Protein AF-A0AAV1JPN6-F1 (afdb_monomer_lite)

pLDDT: mean 80.55, std 16.0, range [41.75, 96.69]

Organism: NCBI:txid320188

Sequence (177 aa):
MALLTKTPFSFLRNAVISTSIRTISTTKQLNIKEIREHKDGNKLIVEGVTVPSPRMELLVKSEKVAEEVLSVEKPTCYLCKLDLDVKHTDVLILSQFVRSDGCMLPRRVTGLCRRQQKKVSKMVTMAQKAGLMINLTPSYCKKDPKLRYAYKKFNTYFDEKTIFMKRIPDQRDKFKR

InterPro domains:
  IPR001648 Small ribosomal subunit protein bS18 [PF01084] (84-133)
  IPR001648 Small ribosomal subunit protein bS18 [PTHR13479] (47-157)
  IPR036870 Small ribosomal subunit protein bS18 superfamily [G3DSA:4.10.640.10] (73-137)
  IPR036870 Small ribosomal subunit protein bS18 superfamily [SSF46911] (73-134)

Foldseek 3Di:
DDDDDDDDDDPPPPPPPVPPVPPPDDDPDDPFDDWDWDDDPPDTDIDGDDDDDPCPVVDDDLPVLPPPDPDPDDDAAPCVSVVDPDALLPCVVLVVQADLALHGDDCVVRVHDPVVSLLSVVSSVQNVLQLVPLRSHPPPDDSQLVPDPDPSSDHDHDDSVCSPDPDDDDPVNVPVD

Secondary structure (DSSP, 8-state):
--------------------------PPPP---EEEEEEETTEEEEEEE-PPPTTSTT---GGGGSTT--S------HHHHTT----TT-HHHHGGGB-TTSPBPPHHHH---HHHHHHHHHHHHHHHHHTTTGGGS-TTS---GGGS-GGGGS-----GGGGG-SSPPPTTGGG--

Radius of gyration: 28.38 Å; chains: 1; bounding box: 58×97×60 Å

Structure (mmCIF, N/CA/C/O backbone):
data_AF-A0AAV1JPN6-F1
#
_entry.id   AF-A0AAV1JPN6-F1
#
loop_
_atom_site.group_PDB
_atom_site.id
_atom_site.type_symbol
_atom_site.label_atom_id
_atom_site.label_alt_id
_atom_site.label_comp_id
_atom_site.label_asym_id
_atom_site.label_entity_id
_atom_site.label_seq_id
_atom_site.pdbx_PDB_ins_code
_atom_site.Cartn_x
_atom_site.Cartn_y
_atom_site.Cartn_z
_atom_site.occupancy
_atom_site.B_iso_or_equiv
_atom_site.auth_seq_id
_atom_site.auth_comp_id
_atom_site.auth_asym_id
_atom_site.auth_atom_id
_atom_site.pdbx_PDB_model_num
ATOM 1 N N . MET A 1 1 ? 18.134 -79.000 34.633 1.00 44.41 1 MET A N 1
ATOM 2 C CA . MET A 1 1 ? 18.692 -77.679 34.272 1.00 44.41 1 MET A CA 1
ATOM 3 C C . MET A 1 1 ? 17.528 -76.743 33.995 1.00 44.41 1 MET A C 1
ATOM 5 O O . MET A 1 1 ? 16.789 -76.973 33.049 1.00 44.41 1 MET A O 1
ATOM 9 N N . ALA A 1 2 ? 17.289 -75.793 34.898 1.00 42.84 2 ALA A N 1
ATOM 10 C CA . ALA A 1 2 ? 16.152 -74.879 34.866 1.00 42.84 2 ALA A CA 1
ATOM 11 C C . ALA A 1 2 ? 16.276 -73.871 33.711 1.00 42.84 2 ALA A C 1
ATOM 13 O O . ALA A 1 2 ? 17.298 -73.200 33.591 1.00 42.84 2 ALA A O 1
ATOM 14 N N . LEU A 1 3 ? 15.229 -73.733 32.897 1.00 41.75 3 LEU A N 1
ATOM 15 C CA . LEU A 1 3 ? 15.087 -72.640 31.937 1.00 41.75 3 LEU A CA 1
ATOM 16 C C . LEU A 1 3 ? 14.025 -71.675 32.470 1.00 41.75 3 LEU A C 1
ATOM 18 O O . LEU A 1 3 ? 12.826 -71.917 32.384 1.00 41.75 3 LEU A O 1
ATOM 22 N N . LEU A 1 4 ? 14.506 -70.593 33.080 1.00 51.00 4 LEU A N 1
ATOM 23 C CA . LEU A 1 4 ? 13.717 -69.454 33.535 1.00 51.00 4 LEU A CA 1
ATOM 24 C C . LEU A 1 4 ? 13.294 -68.613 32.323 1.00 51.00 4 LEU A C 1
ATOM 26 O O . LEU A 1 4 ? 14.063 -67.779 31.844 1.00 51.00 4 LEU A O 1
ATOM 30 N N . THR A 1 5 ? 12.068 -68.787 31.837 1.00 48.03 5 THR A N 1
ATOM 31 C CA . THR A 1 5 ? 11.461 -67.849 30.882 1.00 48.03 5 THR A CA 1
ATOM 32 C C . THR A 1 5 ? 10.821 -66.697 31.653 1.00 48.03 5 THR A C 1
ATOM 34 O O . THR A 1 5 ? 9.758 -66.847 32.255 1.00 48.03 5 THR A O 1
ATOM 37 N N . LYS A 1 6 ? 11.492 -65.542 31.671 1.00 45.00 6 LYS A N 1
ATOM 38 C CA . LYS A 1 6 ? 10.970 -64.297 32.249 1.00 45.00 6 LYS A CA 1
ATOM 39 C C . LYS A 1 6 ? 9.783 -63.801 31.417 1.00 45.00 6 LYS A C 1
ATOM 41 O O . LYS A 1 6 ? 9.917 -63.587 30.216 1.00 45.00 6 LYS A O 1
ATOM 46 N N . THR A 1 7 ? 8.637 -63.598 32.057 1.00 53.47 7 THR A N 1
ATOM 47 C CA . THR A 1 7 ? 7.483 -62.900 31.482 1.00 53.47 7 THR A CA 1
ATOM 48 C C . THR A 1 7 ? 7.814 -61.411 31.295 1.00 53.47 7 THR A C 1
ATOM 50 O O . THR A 1 7 ? 8.444 -60.813 32.173 1.00 53.47 7 THR A O 1
ATOM 53 N N . PRO A 1 8 ? 7.420 -60.761 30.184 1.00 50.62 8 PRO A N 1
ATOM 54 C CA . PRO A 1 8 ? 7.535 -59.316 30.081 1.00 50.62 8 PRO A CA 1
ATOM 55 C C . PRO A 1 8 ? 6.424 -58.671 30.918 1.00 50.62 8 PRO A C 1
ATOM 57 O O . PRO A 1 8 ? 5.239 -58.804 30.622 1.00 50.62 8 PRO A O 1
ATOM 60 N N . PHE A 1 9 ? 6.824 -57.965 31.973 1.00 45.88 9 PHE A N 1
ATOM 61 C CA . PHE A 1 9 ? 5.969 -57.030 32.699 1.00 45.88 9 PHE A CA 1
ATOM 62 C C . PHE A 1 9 ? 5.386 -56.012 31.709 1.00 45.88 9 PHE A C 1
ATOM 64 O O . PHE A 1 9 ? 6.107 -55.195 31.133 1.00 45.88 9 PHE A O 1
ATOM 71 N N . SER A 1 10 ? 4.072 -56.057 31.504 1.00 51.81 10 SER A N 1
ATOM 72 C CA . SER A 1 10 ? 3.344 -55.049 30.744 1.00 51.81 10 SER A CA 1
ATOM 73 C C . SER A 1 10 ? 3.310 -53.744 31.540 1.00 51.81 10 SER A C 1
ATOM 75 O O . SER A 1 10 ? 2.499 -53.580 32.452 1.00 51.81 10 SER A O 1
ATOM 77 N N . PHE A 1 11 ? 4.164 -52.785 31.187 1.00 46.47 11 PHE A N 1
ATOM 78 C CA . PHE A 1 11 ? 3.974 -51.398 31.601 1.00 46.47 11 PHE A CA 1
ATOM 79 C C . PHE A 1 11 ? 2.834 -50.785 30.782 1.00 46.47 11 PHE A C 1
ATOM 81 O O . PHE A 1 11 ? 3.060 -50.043 29.828 1.00 46.47 11 PHE A O 1
ATOM 88 N N . LEU A 1 12 ? 1.588 -51.064 31.168 1.00 51.59 12 LEU A N 1
ATOM 89 C CA . LEU A 1 12 ? 0.477 -50.182 30.826 1.00 51.59 12 LEU A CA 1
ATOM 90 C C . LEU A 1 12 ? 0.621 -48.924 31.686 1.00 51.59 12 LEU A C 1
ATOM 92 O O . LEU A 1 12 ? 0.068 -48.809 32.779 1.00 51.59 12 LEU A O 1
ATOM 96 N N . ARG A 1 13 ? 1.426 -47.971 31.208 1.00 47.66 13 ARG A N 1
ATOM 97 C CA . ARG A 1 13 ? 1.352 -46.592 31.689 1.00 47.66 13 ARG A CA 1
ATOM 98 C C . ARG A 1 13 ? -0.022 -46.068 31.283 1.00 47.66 13 ARG A C 1
ATOM 100 O O . ARG A 1 13 ? -0.233 -45.721 30.125 1.00 47.66 13 ARG A O 1
ATOM 107 N N . ASN A 1 14 ? -0.934 -46.000 32.247 1.00 51.72 14 ASN A N 1
ATOM 108 C CA . ASN A 1 14 ? -2.136 -45.183 32.165 1.00 51.72 14 ASN A CA 1
ATOM 109 C C . ASN A 1 14 ? -1.714 -43.721 31.971 1.00 51.72 14 ASN A C 1
ATOM 111 O O . ASN A 1 14 ? -1.541 -42.969 32.929 1.00 51.72 14 ASN A O 1
ATOM 115 N N . ALA A 1 15 ? -1.515 -43.316 30.720 1.00 56.00 15 ALA A N 1
ATOM 116 C CA . ALA A 1 15 ? -1.500 -41.916 30.352 1.00 56.00 15 ALA A CA 1
ATOM 117 C C . ALA A 1 15 ? -2.955 -41.444 30.385 1.00 56.00 15 ALA A C 1
ATOM 119 O O . ALA A 1 15 ? -3.657 -41.466 29.376 1.00 56.00 15 ALA A O 1
ATOM 120 N N . VAL A 1 16 ? -3.418 -41.033 31.567 1.00 54.81 16 VAL A N 1
ATOM 121 C CA . VAL A 1 16 ? -4.600 -40.177 31.683 1.00 54.81 16 VAL A CA 1
ATOM 122 C C . VAL A 1 16 ? -4.196 -38.827 31.101 1.00 54.81 16 VAL A C 1
ATOM 124 O O . VAL A 1 16 ? -3.810 -37.896 31.806 1.00 54.81 16 VAL A O 1
ATOM 127 N N . ILE A 1 17 ? -4.201 -38.738 29.772 1.00 54.84 17 ILE A N 1
ATOM 128 C CA . ILE A 1 17 ? -4.193 -37.458 29.085 1.00 54.84 17 ILE A CA 1
ATOM 129 C C . ILE A 1 17 ? -5.558 -36.873 29.412 1.00 54.84 17 ILE A C 1
ATOM 131 O O . ILE A 1 17 ? -6.569 -37.282 28.849 1.00 54.84 17 ILE A O 1
ATOM 135 N N . SER A 1 18 ? -5.588 -35.962 30.384 1.00 52.12 18 SER A N 1
ATOM 136 C CA . SER A 1 18 ? -6.722 -35.074 30.595 1.00 52.12 18 SER A CA 1
ATOM 137 C C . SER A 1 18 ? -6.931 -34.317 29.290 1.00 52.12 18 SER A C 1
ATOM 139 O O . SER A 1 18 ? -6.272 -33.314 29.007 1.00 52.12 18 SER A O 1
ATOM 141 N N . THR A 1 19 ? -7.805 -34.845 28.438 1.00 58.88 19 THR A N 1
ATOM 142 C CA . THR A 1 19 ? -8.295 -34.147 27.264 1.00 58.88 1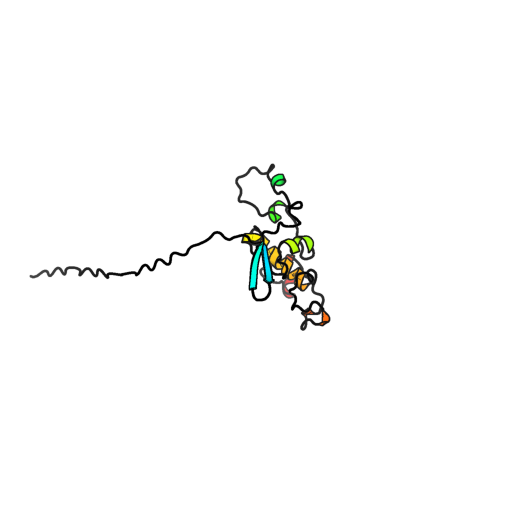9 THR A CA 1
ATOM 143 C C . THR A 1 19 ? -9.236 -33.069 27.777 1.00 58.88 19 THR A C 1
ATOM 145 O O . THR A 1 19 ? -10.458 -33.188 27.695 1.00 58.88 19 THR A O 1
ATOM 148 N N . SER A 1 20 ? -8.667 -31.996 28.328 1.00 60.75 20 SER A N 1
ATOM 149 C CA . SER A 1 20 ? -9.343 -30.708 28.349 1.00 60.75 20 SER A CA 1
ATOM 150 C C . SER A 1 20 ? -9.464 -30.284 26.889 1.00 60.75 20 SER A C 1
ATOM 152 O O . SER A 1 20 ? -8.624 -29.569 26.342 1.00 60.75 20 SER A O 1
ATOM 154 N N . ILE A 1 21 ? -10.487 -30.820 26.223 1.00 62.03 21 ILE A N 1
ATOM 155 C CA . ILE A 1 21 ? -10.942 -30.362 24.922 1.00 62.03 21 ILE A CA 1
ATOM 156 C C . ILE A 1 21 ? -11.484 -28.967 25.201 1.00 62.03 21 ILE A C 1
ATOM 158 O O . ILE A 1 21 ? -12.654 -28.780 25.521 1.00 62.03 21 ILE A O 1
ATOM 162 N N . ARG A 1 22 ? -10.602 -27.965 25.157 1.00 61.34 22 ARG A N 1
ATOM 163 C CA . ARG A 1 22 ? -11.034 -26.580 25.036 1.00 61.34 22 ARG A CA 1
ATOM 164 C C . ARG A 1 22 ? -11.756 -26.511 23.701 1.00 61.34 22 ARG A C 1
ATOM 166 O O . ARG A 1 22 ? -11.125 -26.495 22.648 1.00 61.34 22 ARG A O 1
ATOM 173 N N . THR A 1 23 ? -13.080 -26.551 23.746 1.00 64.75 23 THR A N 1
ATOM 174 C CA . THR A 1 23 ? -13.946 -26.342 22.592 1.00 64.75 23 THR A CA 1
ATOM 175 C C . THR A 1 23 ? -13.721 -24.914 22.111 1.00 64.75 23 THR A C 1
ATOM 177 O O . THR A 1 23 ? -14.280 -23.963 22.657 1.00 64.75 23 THR A O 1
ATOM 180 N N . ILE A 1 24 ? -12.833 -24.735 21.136 1.00 69.38 24 ILE A N 1
ATOM 181 C CA . ILE A 1 24 ? -12.634 -23.442 20.487 1.00 69.38 24 ILE A CA 1
ATOM 182 C C . ILE A 1 24 ? -13.865 -23.217 19.608 1.00 69.38 24 ILE A C 1
ATOM 184 O O . ILE A 1 24 ? -13.990 -23.810 18.539 1.00 69.38 24 ILE A O 1
ATOM 188 N N . SER A 1 25 ? -14.792 -22.384 20.077 1.00 66.56 25 SER A N 1
ATOM 189 C CA . SER A 1 25 ? -15.904 -21.907 19.258 1.00 66.56 25 SER A CA 1
ATOM 190 C C . SER A 1 25 ? -15.356 -20.926 18.224 1.00 66.56 25 SER A C 1
ATOM 192 O O . SER A 1 25 ? -14.876 -19.846 18.571 1.00 66.56 25 SER A O 1
ATOM 194 N N . THR A 1 26 ? -15.372 -21.312 16.949 1.00 75.19 26 THR A N 1
ATOM 195 C CA . THR A 1 26 ? -15.004 -20.431 15.839 1.00 75.19 26 THR A CA 1
ATOM 196 C C . THR A 1 26 ? -16.275 -19.862 15.214 1.00 75.19 26 THR A C 1
ATOM 198 O O . THR A 1 26 ? -16.916 -20.473 14.363 1.00 75.19 26 THR A O 1
ATOM 201 N N . THR A 1 27 ? -16.678 -18.663 15.632 1.00 75.38 27 THR A N 1
ATOM 202 C CA . THR A 1 27 ? -17.722 -17.913 14.920 1.00 75.38 27 THR A CA 1
ATOM 203 C C . THR A 1 27 ? -17.199 -17.461 13.554 1.00 75.38 27 THR A C 1
ATOM 205 O O . THR A 1 27 ? -16.022 -17.114 13.415 1.00 75.38 27 THR A O 1
ATOM 208 N N . LYS A 1 28 ? -18.067 -17.417 12.533 1.00 72.31 28 LYS A N 1
ATOM 209 C CA . LYS A 1 28 ? -17.709 -16.823 11.232 1.00 72.31 28 LYS A CA 1
ATOM 210 C C . LYS A 1 28 ? -17.288 -15.363 11.433 1.00 72.31 28 LYS A C 1
ATOM 212 O O . LYS A 1 28 ? -17.921 -14.633 12.190 1.00 72.31 28 LYS A O 1
ATOM 217 N N . GLN A 1 29 ? -16.224 -14.937 10.748 1.00 68.38 29 GLN A N 1
ATOM 218 C CA . GLN A 1 29 ? -15.790 -13.540 10.771 1.00 68.38 29 GLN A CA 1
ATOM 219 C C . GLN A 1 29 ? -16.885 -12.672 10.147 1.00 68.38 29 GLN A C 1
ATOM 221 O O . GLN A 1 29 ? -17.204 -12.820 8.968 1.00 68.38 29 GLN A O 1
ATOM 226 N N . LEU A 1 30 ? -17.463 -11.771 10.940 1.00 63.91 30 LEU A N 1
ATOM 227 C CA . LEU A 1 30 ? -18.327 -10.724 10.419 1.00 63.91 30 LEU A CA 1
ATOM 228 C C . LEU A 1 30 ? -17.416 -9.716 9.708 1.00 63.91 30 LEU A C 1
ATOM 230 O O . LEU A 1 30 ? -16.548 -9.111 10.334 1.00 63.91 30 LEU A O 1
ATOM 234 N N . ASN A 1 31 ? -17.577 -9.561 8.392 1.00 69.00 31 ASN A N 1
ATOM 235 C CA . ASN A 1 31 ? -16.843 -8.583 7.581 1.00 69.00 31 ASN A CA 1
ATOM 236 C C . ASN A 1 31 ? -17.386 -7.164 7.839 1.00 69.00 31 ASN A C 1
ATOM 238 O O . ASN A 1 31 ? -17.883 -6.501 6.926 1.00 69.00 31 ASN A O 1
ATOM 242 N N . ILE A 1 32 ? -17.351 -6.737 9.104 1.00 68.81 32 ILE A N 1
ATOM 243 C CA . ILE A 1 32 ? -17.804 -5.424 9.568 1.00 68.81 32 ILE A CA 1
ATOM 244 C C . ILE A 1 32 ? -16.895 -4.367 8.950 1.00 68.81 32 ILE A C 1
ATOM 246 O O . ILE A 1 32 ? -15.675 -4.539 8.890 1.00 68.81 32 ILE A O 1
ATOM 250 N N . LYS A 1 33 ? -17.501 -3.288 8.456 1.00 74.94 33 LYS A N 1
ATOM 251 C CA . LYS A 1 33 ? -16.791 -2.269 7.683 1.00 74.94 33 LYS A CA 1
ATOM 252 C C . LYS A 1 33 ? -16.534 -0.992 8.469 1.00 74.94 33 LYS A C 1
ATOM 254 O O . LYS A 1 33 ? -15.504 -0.370 8.241 1.00 74.94 33 LYS A O 1
ATOM 259 N N . GLU A 1 34 ? -17.417 -0.636 9.397 1.00 88.31 34 GLU A N 1
ATOM 260 C CA . GLU A 1 34 ? -17.247 0.534 10.254 1.00 88.31 34 GLU A CA 1
ATOM 261 C C . GLU A 1 34 ? -17.774 0.247 11.666 1.00 88.31 34 GLU A C 1
ATOM 263 O O . GLU A 1 34 ? -18.802 -0.414 11.831 1.00 88.31 34 GLU A O 1
ATOM 268 N N . ILE A 1 35 ? -17.050 0.736 12.671 1.00 92.19 35 ILE A N 1
ATOM 269 C CA . ILE A 1 35 ? -17.478 0.759 14.071 1.00 92.19 35 ILE A CA 1
ATOM 270 C C . ILE A 1 35 ? -17.812 2.213 14.390 1.00 92.19 35 ILE A C 1
ATOM 272 O O . ILE A 1 35 ? -16.973 3.088 14.169 1.00 92.19 35 ILE A O 1
ATOM 276 N N . ARG A 1 36 ? -19.025 2.471 14.875 1.00 93.62 36 ARG A N 1
ATOM 277 C CA . ARG A 1 36 ? -19.482 3.806 15.269 1.00 93.62 36 ARG A CA 1
ATOM 278 C C . ARG A 1 36 ? -19.643 3.865 16.774 1.00 93.62 36 ARG A C 1
ATOM 280 O O . ARG A 1 36 ? -20.211 2.956 17.370 1.00 93.62 36 ARG A O 1
ATOM 287 N N . GLU A 1 37 ? -19.147 4.941 17.366 1.00 94.75 37 GLU A N 1
ATOM 288 C CA . GLU A 1 37 ? -19.284 5.218 18.791 1.00 94.75 37 GLU A CA 1
ATOM 289 C C . GLU A 1 37 ? -20.214 6.421 18.970 1.00 94.75 37 GLU A C 1
ATOM 291 O O . GLU A 1 37 ? -19.949 7.498 18.434 1.00 94.75 37 GLU A O 1
ATOM 296 N N . HIS A 1 38 ? -21.299 6.239 19.721 1.00 94.56 38 HIS A N 1
ATOM 297 C CA . HIS A 1 38 ? -22.228 7.297 20.116 1.00 94.56 38 HIS A CA 1
ATOM 298 C C . HIS A 1 38 ? -22.221 7.444 21.641 1.00 94.56 38 HIS A C 1
ATOM 300 O O . HIS A 1 38 ? -22.216 6.445 22.363 1.00 94.56 38 HIS A O 1
ATOM 306 N N . LYS A 1 39 ? -22.190 8.679 22.152 1.00 95.44 39 LYS A N 1
ATOM 307 C CA . LYS A 1 39 ? -22.219 8.959 23.596 1.00 95.44 39 LYS A CA 1
ATOM 308 C C . LYS A 1 39 ? -23.513 9.676 23.961 1.00 95.44 39 LYS A C 1
ATOM 310 O O . LYS A 1 39 ? -23.634 10.876 23.740 1.00 95.44 39 LYS A O 1
ATOM 315 N N . ASP A 1 40 ? -24.432 8.938 24.574 1.00 93.62 40 ASP A N 1
ATOM 316 C CA . ASP A 1 40 ? -25.690 9.452 25.118 1.00 93.62 40 ASP A CA 1
ATOM 317 C C . ASP A 1 40 ? -25.547 9.675 26.623 1.00 93.62 40 ASP A C 1
ATOM 319 O O . ASP A 1 40 ? -25.782 8.782 27.446 1.00 93.62 40 ASP A O 1
ATOM 323 N N . GLY A 1 41 ? -25.090 10.874 26.992 1.00 91.81 41 GLY A N 1
ATOM 324 C CA . GLY A 1 41 ? -24.783 11.223 28.379 1.00 91.81 41 GLY A CA 1
ATOM 325 C C . GLY A 1 41 ? -23.700 10.310 28.962 1.00 91.81 41 GLY A C 1
ATOM 326 O O . GLY A 1 41 ? -22.544 10.372 28.550 1.00 91.81 41 GLY A O 1
ATOM 327 N N . ASN A 1 42 ? -24.083 9.443 29.907 1.00 92.69 42 ASN A N 1
ATOM 328 C CA . ASN A 1 42 ? -23.185 8.473 30.551 1.00 92.69 42 ASN A CA 1
ATOM 329 C C . ASN A 1 42 ? -23.091 7.116 29.830 1.00 92.69 42 ASN A C 1
ATOM 331 O O . ASN A 1 42 ? -22.351 6.242 30.283 1.00 92.69 42 ASN A O 1
ATOM 335 N N . LYS A 1 43 ? -23.836 6.894 28.740 1.00 94.38 43 LYS A N 1
ATOM 336 C CA . LYS A 1 43 ? -23.824 5.622 28.001 1.00 94.38 43 LYS A CA 1
ATOM 337 C C . LYS A 1 43 ? -23.001 5.757 26.721 1.00 94.38 43 LYS A C 1
ATOM 339 O O . LYS A 1 43 ? -23.223 6.673 25.937 1.00 94.38 43 LYS A O 1
ATOM 344 N N . LEU A 1 44 ? -22.073 4.825 26.505 1.00 95.56 44 LEU A N 1
ATOM 345 C CA . LEU A 1 44 ? -21.314 4.681 25.261 1.00 95.56 44 LEU A CA 1
ATOM 346 C C . LEU A 1 44 ? -21.903 3.513 24.463 1.00 95.56 44 LEU A C 1
ATOM 348 O O . LEU A 1 44 ? -21.809 2.361 24.888 1.00 95.56 44 LEU A O 1
ATOM 352 N N . ILE A 1 45 ? -22.536 3.822 23.336 1.00 95.50 45 ILE A N 1
ATOM 353 C CA . ILE A 1 45 ? -23.146 2.854 22.423 1.00 95.50 45 ILE A CA 1
ATOM 354 C C . ILE A 1 45 ? -22.159 2.610 21.278 1.00 95.50 45 ILE A C 1
ATOM 356 O O . ILE A 1 45 ? -21.744 3.551 20.603 1.00 95.50 45 ILE A O 1
ATOM 360 N N . VAL A 1 46 ? -21.762 1.350 21.080 1.00 94.38 46 VAL A N 1
ATOM 361 C CA . VAL A 1 46 ? -20.850 0.932 20.005 1.00 94.38 46 VAL A CA 1
ATOM 362 C C . VAL A 1 46 ? -21.620 0.074 19.012 1.00 94.38 46 VAL A C 1
ATOM 364 O O . VAL A 1 46 ? -22.058 -1.025 19.351 1.00 94.38 46 VAL A O 1
ATOM 367 N N . GLU A 1 47 ? -21.763 0.559 17.783 1.00 92.25 47 GLU A N 1
ATOM 368 C CA . GLU A 1 47 ? -22.529 -0.103 16.725 1.00 92.25 47 GLU A CA 1
ATOM 369 C C . GLU A 1 47 ? -21.621 -0.543 15.573 1.00 92.25 47 GLU A C 1
ATOM 371 O O . GLU A 1 47 ? -20.747 0.197 15.118 1.00 92.25 47 GLU A O 1
ATOM 376 N N . GLY A 1 48 ? -21.839 -1.761 15.071 1.00 91.31 48 GLY A N 1
ATOM 377 C CA . GLY A 1 48 ? -21.178 -2.268 13.869 1.00 91.31 48 GLY A CA 1
ATOM 378 C C . GLY A 1 48 ? -22.051 -2.048 12.638 1.00 91.31 48 GLY A C 1
ATOM 379 O O . GLY A 1 48 ? -23.050 -2.744 12.466 1.00 91.31 48 GLY A O 1
ATOM 380 N N . VAL A 1 49 ? -21.662 -1.124 11.757 1.00 91.69 49 VAL A N 1
ATOM 381 C CA . VAL A 1 49 ? -22.438 -0.770 10.557 1.00 91.69 49 VAL A CA 1
ATOM 382 C C . VAL A 1 49 ? -21.798 -1.362 9.297 1.00 91.69 49 VAL A C 1
ATOM 384 O O . VAL A 1 49 ? -20.580 -1.322 9.084 1.00 91.69 49 VAL A O 1
ATOM 387 N N . THR A 1 50 ? -22.628 -1.929 8.420 1.00 90.25 50 THR A N 1
ATOM 388 C CA . THR A 1 50 ? -22.200 -2.479 7.126 1.00 90.25 50 THR A CA 1
ATOM 389 C C . THR A 1 50 ? -22.269 -1.414 6.028 1.00 90.25 50 THR A C 1
ATOM 391 O O . THR A 1 50 ? -23.273 -1.243 5.350 1.00 90.25 50 THR A O 1
ATOM 394 N N . VAL A 1 51 ? -21.166 -0.690 5.816 1.00 88.44 51 VAL A N 1
ATOM 395 C CA . VAL A 1 51 ? -21.103 0.410 4.833 1.00 88.44 51 VAL A CA 1
ATOM 396 C C . VAL A 1 51 ? -20.716 -0.090 3.428 1.00 88.44 51 VAL A C 1
ATOM 398 O O . VAL A 1 51 ? -19.633 -0.646 3.250 1.00 88.44 51 VAL A O 1
ATOM 401 N N . PRO A 1 52 ? -21.533 0.056 2.373 1.00 88.25 52 PRO A N 1
ATOM 402 C CA . PRO A 1 52 ? -21.111 -0.310 1.017 1.00 88.25 52 PRO A CA 1
ATOM 403 C C . PRO A 1 52 ? -19.907 0.526 0.543 1.00 88.25 52 PRO A C 1
ATOM 405 O O . PRO A 1 52 ? -19.692 1.648 0.986 1.00 88.25 52 PRO A O 1
ATOM 408 N N . SER A 1 53 ? -19.081 -0.037 -0.346 1.00 84.94 53 SER A N 1
ATOM 409 C CA . SER A 1 53 ? -17.963 0.720 -0.930 1.00 84.94 53 SER A CA 1
ATOM 410 C C . SER A 1 53 ? -18.517 1.734 -1.937 1.00 84.94 53 SER A C 1
ATOM 412 O O . SER A 1 53 ? -19.339 1.347 -2.766 1.00 84.94 53 SER A O 1
ATOM 414 N N . PRO A 1 54 ? -18.028 2.985 -1.970 1.00 87.50 54 PRO A N 1
ATOM 415 C CA . PRO A 1 54 ? -18.451 3.948 -2.988 1.00 87.50 54 PRO A CA 1
ATOM 416 C C . PRO A 1 54 ? -18.020 3.538 -4.405 1.00 87.50 54 PRO A C 1
ATOM 418 O O . PRO A 1 54 ? -18.528 4.062 -5.384 1.00 87.50 54 PRO A O 1
ATOM 421 N N . ARG A 1 55 ? -17.073 2.598 -4.537 1.00 86.44 55 ARG A N 1
ATOM 422 C CA . ARG A 1 55 ? -16.520 2.147 -5.825 1.00 86.44 55 ARG A CA 1
ATOM 423 C C . ARG A 1 55 ? -17.127 0.834 -6.317 1.00 86.44 55 ARG A C 1
ATOM 425 O O . ARG A 1 55 ? -16.534 0.205 -7.185 1.00 86.44 55 ARG A O 1
ATOM 432 N N . MET A 1 56 ? -18.247 0.380 -5.745 1.00 86.56 56 MET A N 1
ATOM 433 C CA . MET A 1 56 ? -18.862 -0.901 -6.134 1.00 86.56 56 MET A CA 1
ATOM 434 C C . MET A 1 56 ? -19.198 -0.962 -7.627 1.00 86.56 56 MET A C 1
ATOM 436 O O . MET A 1 56 ? -18.991 -1.995 -8.254 1.00 86.56 56 MET A O 1
ATOM 440 N N . GLU A 1 57 ? -19.647 0.149 -8.201 1.00 87.94 57 GLU A N 1
ATOM 441 C CA . GLU A 1 57 ? -20.014 0.240 -9.618 1.00 87.94 57 GLU A CA 1
ATOM 442 C C . GLU A 1 57 ? -18.795 0.195 -10.552 1.00 87.94 57 GLU A C 1
ATOM 444 O O . GLU A 1 57 ? -18.884 -0.292 -11.675 1.00 87.94 57 GLU A O 1
ATOM 449 N N . LEU A 1 58 ? -17.635 0.643 -10.064 1.00 87.12 58 LEU A N 1
ATOM 450 C CA . LEU A 1 58 ? -16.375 0.719 -10.812 1.00 87.12 58 LEU A CA 1
ATOM 451 C C . LEU A 1 58 ? -15.528 -0.556 -10.684 1.00 87.12 58 LEU A C 1
ATOM 453 O O . LEU A 1 58 ? -14.363 -0.574 -11.088 1.00 87.12 58 LEU A O 1
ATOM 457 N N . LEU A 1 59 ? -16.063 -1.613 -10.068 1.00 84.19 59 LEU A N 1
ATOM 458 C CA . LEU A 1 59 ? -15.327 -2.858 -9.895 1.00 84.19 59 LEU A CA 1
ATOM 459 C C . LEU A 1 59 ? -15.065 -3.522 -11.248 1.00 84.19 59 LEU A C 1
ATOM 461 O O . LEU A 1 59 ? -15.961 -3.707 -12.072 1.00 84.19 59 LEU A O 1
ATOM 465 N N . VAL A 1 60 ? -13.813 -3.928 -11.452 1.00 82.75 60 VAL A N 1
ATOM 466 C CA . VAL A 1 60 ? -13.395 -4.614 -12.672 1.00 82.75 60 VAL A CA 1
ATOM 467 C C . VAL A 1 60 ? -14.042 -5.997 -12.722 1.00 82.75 60 VAL A C 1
ATOM 469 O O . VAL A 1 60 ? -13.723 -6.879 -11.923 1.00 82.75 60 VAL A O 1
ATOM 472 N N . LYS A 1 61 ? -14.936 -6.200 -13.692 1.00 75.19 61 LYS A N 1
ATOM 473 C CA . LYS A 1 61 ? -15.531 -7.507 -13.984 1.00 75.19 61 LYS A CA 1
ATOM 474 C C . LYS A 1 61 ? -14.511 -8.352 -14.743 1.00 75.19 61 LYS A C 1
ATOM 476 O O . LYS A 1 61 ? -14.352 -8.210 -15.950 1.00 75.19 61 LYS A O 1
ATOM 481 N N . SER A 1 62 ? -13.805 -9.233 -14.035 1.00 61.97 62 SER A N 1
ATOM 482 C CA . SER A 1 62 ? -12.788 -10.115 -14.638 1.00 61.97 62 SER A CA 1
ATOM 483 C C . SER A 1 62 ? -13.358 -11.236 -15.523 1.00 61.97 62 SER A C 1
ATOM 485 O O . SER A 1 62 ? -12.598 -12.056 -16.026 1.00 61.97 62 SER A O 1
ATOM 487 N N . GLU A 1 63 ? -14.682 -11.297 -15.674 1.00 63.25 63 GLU A N 1
ATOM 488 C CA . GLU A 1 63 ? -15.413 -12.321 -16.430 1.00 63.25 63 GLU A CA 1
ATOM 489 C C . GLU A 1 63 ? -15.128 -12.242 -17.935 1.00 63.25 63 GLU A C 1
ATOM 491 O O . GLU A 1 63 ? -14.962 -13.271 -18.576 1.00 63.25 63 GLU A O 1
ATOM 496 N N . LYS A 1 64 ? -14.938 -11.036 -18.488 1.00 51.25 64 LYS A N 1
ATOM 497 C CA . LYS A 1 64 ? -14.732 -10.835 -19.934 1.00 51.25 64 LYS A CA 1
ATOM 498 C C . LYS A 1 64 ? -13.374 -11.309 -20.478 1.00 51.25 64 LYS A C 1
ATOM 500 O O . LYS A 1 64 ? -13.179 -11.294 -21.680 1.00 51.25 64 LYS A O 1
ATOM 505 N N . VAL A 1 65 ? -12.437 -11.715 -19.617 1.00 53.31 65 VAL A N 1
ATOM 506 C CA . VAL A 1 65 ? -11.131 -12.286 -20.026 1.00 53.31 65 VAL A CA 1
ATOM 507 C C . VAL A 1 65 ? -11.169 -13.826 -19.997 1.00 53.31 65 VAL A C 1
ATOM 509 O O . VAL A 1 65 ? -10.221 -14.484 -20.404 1.00 53.31 65 VAL A O 1
ATOM 512 N N . ALA A 1 66 ? -12.253 -14.427 -19.489 1.00 50.09 66 ALA A N 1
ATOM 513 C CA . ALA A 1 66 ? -12.352 -15.872 -19.290 1.00 50.09 66 ALA A CA 1
ATOM 514 C C . ALA A 1 66 ? -12.868 -16.646 -20.517 1.00 50.09 66 ALA A C 1
ATOM 516 O O . ALA A 1 66 ? -12.673 -17.856 -20.568 1.00 50.09 66 ALA A O 1
ATOM 517 N N . GLU A 1 67 ? -13.505 -15.990 -21.493 1.00 49.59 67 GLU A N 1
ATOM 518 C CA . GLU A 1 67 ? -14.124 -16.687 -22.634 1.00 49.59 67 GLU A CA 1
ATOM 519 C C . GLU A 1 67 ? -13.105 -17.266 -23.632 1.00 49.59 67 GLU A C 1
ATOM 521 O O . GLU A 1 67 ? -13.421 -18.238 -24.311 1.00 49.59 67 GLU A O 1
ATOM 526 N N . GLU A 1 68 ? -11.863 -16.768 -23.673 1.00 52.84 68 GLU A N 1
ATOM 527 C CA . GLU A 1 68 ? -10.847 -17.257 -24.624 1.00 52.84 68 GLU A CA 1
ATOM 528 C C . GLU A 1 68 ? -9.897 -18.332 -24.062 1.00 52.84 68 GLU A C 1
ATOM 530 O O . GLU A 1 68 ? -9.160 -18.951 -24.827 1.00 52.84 68 GLU A O 1
ATOM 535 N N . VAL A 1 69 ? -9.909 -18.619 -22.752 1.00 52.53 69 VAL A N 1
ATOM 536 C CA . VAL A 1 69 ? -8.998 -19.616 -22.148 1.00 52.53 69 VAL A CA 1
ATOM 537 C C . VAL A 1 69 ? -9.789 -20.654 -21.362 1.00 52.53 69 VAL A C 1
ATOM 539 O O . VAL A 1 69 ? -9.846 -20.663 -20.131 1.00 52.53 69 VAL A O 1
ATOM 542 N N . LEU A 1 70 ? -10.404 -21.564 -22.112 1.00 52.72 70 LEU A N 1
ATOM 543 C CA . LEU A 1 70 ? -10.979 -22.801 -21.603 1.00 52.72 70 LEU A CA 1
ATOM 544 C C . LEU A 1 70 ? -9.854 -23.820 -21.333 1.00 52.72 70 LEU A C 1
ATOM 546 O O . LEU A 1 70 ? -9.687 -24.795 -22.061 1.00 52.72 70 LEU A O 1
ATOM 550 N N . SER A 1 71 ? -9.063 -23.609 -20.284 1.00 48.59 71 SER A N 1
ATOM 551 C CA . SER A 1 71 ? -8.212 -24.662 -19.723 1.00 48.59 71 SER A CA 1
ATOM 552 C C . SER A 1 71 ? -8.261 -24.616 -18.200 1.00 48.59 71 SER A C 1
ATOM 554 O O . SER A 1 71 ? -8.329 -23.560 -17.575 1.00 48.59 71 SER A O 1
ATOM 556 N N . VAL A 1 72 ? -8.318 -25.803 -17.598 1.00 53.12 72 VAL A N 1
ATOM 557 C CA . VAL A 1 72 ? -8.486 -26.059 -16.163 1.00 53.12 72 VAL A CA 1
ATOM 558 C C . VAL A 1 72 ? -7.250 -25.570 -15.403 1.00 53.12 72 VAL A C 1
ATOM 560 O O . VAL A 1 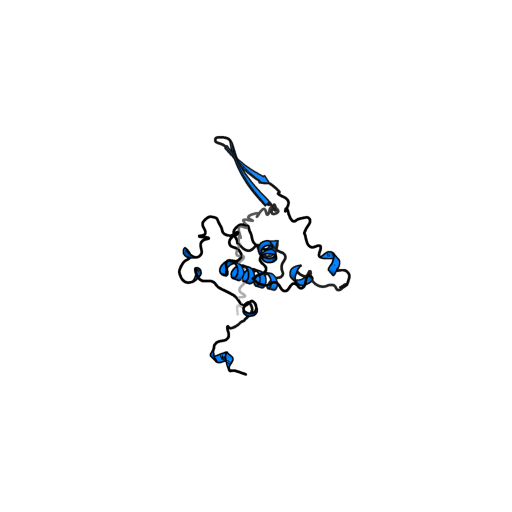72 ? -6.377 -26.342 -15.016 1.00 53.12 72 VAL A O 1
ATOM 563 N N . GLU A 1 73 ? -7.139 -24.262 -15.216 1.00 60.00 73 GLU A N 1
ATOM 564 C CA . GLU A 1 73 ? -5.963 -23.635 -14.631 1.00 60.00 73 GLU A CA 1
ATOM 565 C C . GLU A 1 73 ? -6.355 -22.792 -13.418 1.00 60.00 73 GLU A C 1
ATOM 567 O O . GLU A 1 73 ? -7.399 -22.145 -13.355 1.00 60.00 73 GLU A O 1
ATOM 572 N N . LYS A 1 74 ? -5.524 -22.890 -12.379 1.00 62.06 74 LYS A N 1
ATOM 573 C CA . LYS A 1 74 ? -5.747 -22.337 -11.036 1.00 62.06 74 LYS A CA 1
ATOM 574 C C . LYS A 1 74 ? -6.261 -20.890 -11.101 1.00 62.06 74 LYS A C 1
ATOM 576 O O . LYS A 1 74 ? -5.739 -20.118 -11.903 1.00 62.06 74 LYS A O 1
ATOM 581 N N . PRO A 1 75 ? -7.177 -20.471 -10.202 1.00 66.94 75 PRO A N 1
ATOM 582 C CA . PRO A 1 75 ? -7.708 -19.111 -10.206 1.00 66.94 75 PRO A CA 1
ATOM 583 C C . PRO A 1 75 ? -6.567 -18.088 -10.142 1.00 66.94 75 PRO A C 1
ATOM 585 O O . PRO A 1 75 ? -5.843 -17.981 -9.146 1.00 66.94 75 PRO A O 1
ATOM 588 N N . THR A 1 76 ? -6.383 -17.356 -11.239 1.00 78.62 76 THR A N 1
ATOM 589 C CA . THR A 1 76 ? -5.362 -16.318 -11.378 1.00 78.62 76 THR A CA 1
ATOM 590 C C . THR A 1 76 ? -5.810 -15.032 -10.683 1.00 78.62 76 THR A C 1
ATOM 592 O O . THR A 1 76 ? -6.999 -14.730 -10.569 1.00 78.62 76 THR A O 1
ATOM 595 N N . CYS A 1 77 ? -4.845 -14.265 -10.168 1.00 87.12 77 CYS A N 1
ATOM 596 C CA . CYS A 1 77 ? -5.128 -12.998 -9.499 1.00 87.12 77 CYS A CA 1
ATOM 597 C C . CYS A 1 77 ? -5.612 -11.942 -10.506 1.00 87.12 77 CYS A C 1
ATOM 599 O O . CYS A 1 77 ? -5.175 -11.967 -11.650 1.00 87.12 77 CYS A O 1
ATOM 601 N N . TYR A 1 78 ? -6.436 -10.969 -10.112 1.00 86.88 78 TYR A N 1
ATOM 602 C CA . TYR A 1 78 ? -6.936 -9.964 -11.067 1.00 86.88 78 TYR A CA 1
ATOM 603 C C . TYR A 1 78 ? -5.825 -9.102 -11.685 1.00 86.88 78 TYR A C 1
ATOM 605 O O . TYR A 1 78 ? -5.876 -8.833 -12.874 1.00 86.88 78 TYR A O 1
ATOM 613 N N . LEU A 1 79 ? -4.769 -8.748 -10.939 1.00 89.50 79 LEU A N 1
ATOM 614 C CA . LEU A 1 79 ? -3.596 -8.073 -11.523 1.00 89.50 79 LEU A CA 1
ATOM 615 C C . LEU A 1 79 ? -2.876 -8.935 -12.570 1.00 89.50 79 LEU A C 1
ATOM 617 O O . LEU A 1 79 ? -2.287 -8.404 -13.497 1.00 89.50 79 LEU A O 1
ATOM 621 N N . CYS A 1 80 ? -2.911 -10.258 -12.396 1.00 88.31 80 CYS A N 1
ATOM 622 C CA . CYS A 1 80 ? -2.335 -11.224 -13.322 1.00 88.31 80 CYS A CA 1
ATOM 623 C C . CYS A 1 80 ? -3.211 -11.343 -14.579 1.00 88.31 80 CYS A C 1
ATOM 625 O O . CYS A 1 80 ? -2.686 -11.417 -15.676 1.00 88.31 80 CYS A O 1
ATOM 627 N N . LYS A 1 81 ? -4.541 -11.351 -14.404 1.00 87.19 81 LYS A N 1
ATOM 628 C CA . LYS A 1 81 ? -5.521 -11.429 -15.498 1.00 87.19 81 LYS A CA 1
ATOM 629 C C . LYS A 1 81 ? -5.536 -10.179 -16.374 1.00 87.19 81 LYS A C 1
ATOM 631 O O . LYS A 1 81 ? -5.771 -10.285 -17.564 1.00 87.19 81 LYS A O 1
ATOM 636 N N . LEU A 1 82 ? -5.330 -9.010 -15.770 1.00 86.19 82 LEU A N 1
ATOM 637 C CA . LEU A 1 82 ? -5.324 -7.728 -16.476 1.00 86.19 82 LEU A CA 1
ATOM 638 C C . LEU A 1 82 ? -3.964 -7.389 -17.105 1.00 86.19 82 LEU A C 1
ATOM 640 O O . LEU A 1 82 ? -3.867 -6.360 -17.759 1.00 86.19 82 LEU A O 1
ATOM 644 N N . ASP A 1 83 ? -2.931 -8.196 -16.842 1.00 88.12 83 ASP A N 1
ATOM 645 C CA . ASP A 1 83 ? -1.539 -7.983 -17.267 1.00 88.12 83 ASP A CA 1
ATOM 646 C C . ASP A 1 83 ? -1.045 -6.527 -17.123 1.00 88.12 83 ASP A C 1
ATOM 648 O O . ASP A 1 83 ? -0.434 -5.934 -18.008 1.00 88.12 83 ASP A O 1
ATOM 652 N N . LEU A 1 84 ? -1.355 -5.910 -15.977 1.00 87.31 84 LEU A N 1
ATOM 653 C CA . LEU A 1 84 ? -1.017 -4.512 -15.713 1.00 87.31 84 LEU A CA 1
ATOM 654 C C . LEU A 1 84 ? 0.439 -4.373 -15.257 1.00 87.31 84 LEU A C 1
ATOM 656 O O . LEU A 1 84 ? 0.821 -4.891 -14.196 1.00 87.31 84 LEU A O 1
ATOM 660 N N . ASP A 1 85 ? 1.229 -3.571 -15.976 1.00 90.81 85 ASP A N 1
ATOM 661 C CA . ASP A 1 85 ? 2.545 -3.140 -15.499 1.00 90.81 85 ASP A CA 1
ATOM 662 C C . ASP A 1 85 ? 2.429 -1.954 -14.533 1.00 90.81 85 ASP A C 1
ATOM 664 O O . ASP A 1 85 ? 2.569 -0.788 -14.894 1.00 90.81 85 ASP A O 1
ATOM 668 N N . VAL A 1 86 ? 2.131 -2.276 -13.275 1.00 93.44 86 VAL A N 1
ATOM 669 C CA . VAL A 1 86 ? 2.002 -1.288 -12.197 1.00 93.44 86 VAL A CA 1
ATOM 670 C C . VAL A 1 86 ? 3.378 -0.799 -11.743 1.00 93.44 86 VAL A C 1
ATOM 672 O O . VAL A 1 86 ? 4.242 -1.614 -11.388 1.00 93.44 86 VAL A O 1
ATOM 675 N N . LYS A 1 87 ? 3.536 0.526 -11.668 1.00 95.38 87 LYS A N 1
ATOM 676 C CA . LYS A 1 87 ? 4.701 1.232 -11.116 1.00 95.38 87 LYS A CA 1
ATOM 677 C C . LYS A 1 87 ? 4.423 1.793 -9.724 1.00 95.38 87 LYS A C 1
ATOM 679 O O . LYS A 1 87 ? 3.284 1.876 -9.265 1.00 95.38 87 LYS A O 1
ATOM 684 N N . HIS A 1 88 ? 5.479 2.218 -9.027 1.00 96.12 88 HIS A N 1
ATOM 685 C CA . HIS A 1 88 ? 5.325 2.863 -7.713 1.00 96.12 88 HIS A CA 1
ATOM 686 C C . HIS A 1 88 ? 4.705 4.271 -7.799 1.00 96.12 88 HIS A C 1
ATOM 688 O O . HIS A 1 88 ? 4.218 4.796 -6.799 1.00 96.12 88 HIS A O 1
ATOM 694 N N . THR A 1 89 ? 4.703 4.864 -8.993 1.00 96.12 89 THR A N 1
ATOM 695 C CA . THR A 1 89 ? 4.074 6.152 -9.303 1.00 96.12 89 THR A CA 1
ATOM 696 C C . THR A 1 89 ? 2.555 6.072 -9.411 1.00 96.12 89 THR A C 1
ATOM 698 O O . THR A 1 89 ? 1.881 7.088 -9.258 1.00 96.12 89 THR A O 1
ATOM 701 N N . ASP A 1 90 ? 1.998 4.877 -9.628 1.00 96.00 90 ASP A N 1
ATOM 702 C CA . ASP A 1 90 ? 0.580 4.682 -9.942 1.00 96.00 90 ASP A CA 1
ATOM 703 C C . ASP A 1 90 ? -0.267 4.640 -8.665 1.00 96.00 90 ASP A C 1
ATOM 705 O O . ASP A 1 90 ? -0.865 3.628 -8.282 1.00 96.00 90 ASP A O 1
ATOM 709 N N . VAL A 1 91 ? -0.316 5.778 -7.973 1.00 95.19 91 VAL A N 1
ATOM 710 C CA . VAL A 1 91 ? -0.956 5.931 -6.657 1.00 95.19 91 VAL A CA 1
ATOM 711 C C . VAL A 1 91 ? -2.437 5.544 -6.675 1.00 95.19 91 VAL A C 1
ATOM 713 O O . VAL A 1 91 ? -2.947 4.996 -5.697 1.00 95.19 91 VAL A O 1
ATOM 716 N N . LEU A 1 92 ? -3.137 5.777 -7.787 1.00 92.88 92 LEU A N 1
ATOM 717 C CA . LEU A 1 92 ? -4.560 5.451 -7.920 1.00 92.88 92 LEU A CA 1
ATOM 718 C C . LEU A 1 92 ? -4.825 3.943 -7.872 1.00 92.88 92 LEU A C 1
ATOM 720 O O . LEU A 1 92 ? -5.829 3.515 -7.307 1.00 92.88 92 LEU A O 1
ATOM 724 N N . ILE A 1 93 ? -3.910 3.137 -8.413 1.00 94.19 93 ILE A N 1
ATOM 725 C CA . ILE A 1 93 ? -3.990 1.675 -8.350 1.00 94.19 93 ILE A CA 1
ATOM 726 C C . ILE A 1 93 ? -3.523 1.208 -6.971 1.00 94.19 93 ILE A C 1
ATOM 728 O O . ILE A 1 93 ? -4.202 0.430 -6.303 1.00 94.19 93 ILE A O 1
ATOM 732 N N . LEU A 1 94 ? -2.381 1.719 -6.505 1.00 95.44 94 LEU A N 1
ATOM 733 C CA . LEU A 1 94 ? -1.775 1.300 -5.241 1.00 95.44 94 LEU A CA 1
ATOM 734 C C . LEU A 1 94 ? -2.652 1.602 -4.020 1.00 95.44 94 LEU A C 1
ATOM 736 O O . LEU A 1 94 ? -2.737 0.771 -3.117 1.00 95.44 94 LEU A O 1
ATOM 740 N N . SER A 1 95 ? -3.338 2.747 -4.001 1.00 93.88 95 SER A N 1
ATOM 741 C CA . SER A 1 95 ? -4.228 3.151 -2.902 1.00 93.88 95 SER A CA 1
ATOM 742 C C . SER A 1 95 ? -5.378 2.172 -2.649 1.00 93.88 95 SER A C 1
ATOM 744 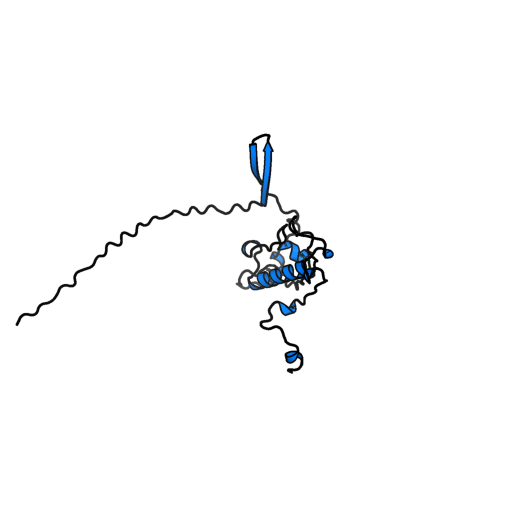O O . SER A 1 95 ? -5.860 2.085 -1.524 1.00 93.88 95 SER A O 1
ATOM 746 N N . GLN A 1 96 ? -5.763 1.367 -3.642 1.00 92.19 96 GLN A N 1
ATOM 747 C CA . GLN A 1 96 ? -6.806 0.344 -3.501 1.00 92.19 96 GLN A CA 1
ATOM 748 C C . GLN A 1 96 ? -6.373 -0.819 -2.593 1.00 92.19 96 GLN A C 1
ATOM 750 O O . GLN A 1 96 ? -7.214 -1.512 -2.023 1.00 92.19 96 GLN A O 1
ATOM 755 N N . PHE A 1 97 ? -5.064 -1.038 -2.434 1.00 94.50 97 PHE A N 1
ATOM 756 C CA . PHE A 1 97 ? -4.495 -2.139 -1.646 1.00 94.50 97 PHE A CA 1
ATOM 757 C C . PHE A 1 97 ? -4.111 -1.739 -0.218 1.00 94.50 97 PHE A C 1
ATOM 759 O O . PHE A 1 97 ? -3.484 -2.524 0.506 1.00 94.50 97 PHE A O 1
ATOM 766 N N . VAL A 1 98 ? -4.441 -0.515 0.184 1.00 94.94 98 VAL A N 1
ATOM 767 C CA . VAL A 1 98 ? -3.974 0.113 1.419 1.00 94.94 98 VAL A CA 1
ATOM 768 C C . VAL A 1 98 ? -5.177 0.572 2.241 1.00 94.94 98 VAL A C 1
ATOM 770 O O . VAL A 1 98 ? -6.219 0.928 1.698 1.00 94.94 98 VAL A O 1
ATOM 773 N N . ARG A 1 99 ? -5.052 0.527 3.569 1.00 92.38 99 ARG A N 1
ATOM 774 C CA . ARG A 1 99 ? -6.045 1.089 4.499 1.00 92.38 99 ARG A CA 1
ATOM 775 C C . ARG A 1 99 ? -5.970 2.620 4.535 1.00 92.38 99 ARG A C 1
ATOM 777 O O . ARG A 1 99 ? -5.013 3.203 4.035 1.00 92.38 99 ARG A O 1
ATOM 784 N N . SER A 1 100 ? -6.925 3.255 5.214 1.00 89.25 100 SER A N 1
ATOM 785 C CA . SER A 1 100 ? -6.889 4.689 5.550 1.00 89.25 100 SER A CA 1
ATOM 786 C C . SER A 1 100 ? -5.563 5.127 6.178 1.00 89.25 100 SER A C 1
ATOM 788 O O . SER A 1 100 ? -5.069 6.205 5.873 1.00 89.25 100 SER A O 1
ATOM 790 N N . ASP A 1 101 ? -4.962 4.259 6.995 1.00 89.44 101 ASP A N 1
ATOM 791 C CA . ASP A 1 101 ? -3.765 4.571 7.787 1.00 89.44 101 ASP A CA 1
ATOM 792 C C . ASP A 1 101 ? -2.454 4.292 7.037 1.00 89.44 101 ASP A C 1
ATOM 794 O O . ASP A 1 101 ? -1.372 4.331 7.623 1.00 89.44 101 ASP A O 1
ATOM 798 N N . GLY A 1 102 ? -2.528 3.911 5.757 1.00 91.19 102 GLY A N 1
ATOM 799 C CA . GLY A 1 102 ? -1.332 3.645 4.954 1.00 91.19 102 GLY A CA 1
ATOM 800 C C . GLY A 1 102 ? -0.792 2.224 5.130 1.00 91.19 102 GLY A C 1
ATOM 801 O O . GLY A 1 102 ? 0.154 1.817 4.454 1.00 91.19 102 GLY A O 1
ATOM 802 N N . CYS A 1 103 ? -1.409 1.420 5.995 1.00 93.44 103 CYS A N 1
ATOM 803 C CA . CYS A 1 103 ? -1.052 0.018 6.180 1.00 93.44 103 CYS A CA 1
ATOM 804 C C . CYS A 1 103 ? -1.551 -0.852 5.017 1.00 93.44 103 CYS A C 1
ATOM 806 O O . CYS A 1 103 ? -2.724 -0.795 4.644 1.00 93.44 103 CYS A O 1
ATOM 808 N N . MET A 1 104 ? -0.694 -1.741 4.508 1.00 95.81 104 MET A N 1
ATOM 809 C CA . MET A 1 104 ? -1.067 -2.727 3.484 1.00 95.81 104 MET A CA 1
ATOM 810 C C . MET A 1 104 ? -2.209 -3.644 3.943 1.00 95.81 104 MET A C 1
ATOM 812 O O . MET A 1 104 ? -2.197 -4.166 5.068 1.00 95.81 104 MET A O 1
ATOM 816 N N . LEU A 1 105 ? -3.162 -3.907 3.047 1.00 95.25 105 LEU A N 1
ATOM 817 C CA . LEU A 1 105 ? -4.190 -4.925 3.254 1.00 95.25 105 LEU A CA 1
ATOM 818 C C . LEU A 1 105 ? -3.584 -6.341 3.205 1.00 95.25 105 LEU A C 1
ATOM 820 O O . LEU A 1 105 ? -2.657 -6.609 2.430 1.00 95.25 105 LEU A O 1
ATOM 824 N N . PRO A 1 106 ? -4.092 -7.279 4.026 1.00 95.19 106 PRO A N 1
ATOM 825 C CA . PRO A 1 106 ? -3.583 -8.642 4.064 1.00 95.19 106 PRO A CA 1
ATOM 826 C C . PRO A 1 106 ? -3.996 -9.417 2.809 1.00 95.19 106 PRO A C 1
ATOM 828 O O . PRO A 1 106 ? -5.084 -9.224 2.272 1.00 95.19 106 PRO A O 1
ATOM 831 N N . ARG A 1 107 ? -3.166 -10.387 2.402 1.00 93.69 107 ARG A N 1
ATOM 832 C CA . ARG A 1 107 ? -3.380 -11.197 1.186 1.00 93.69 107 ARG A CA 1
ATOM 833 C C . ARG A 1 107 ? -4.753 -11.876 1.117 1.00 93.69 107 ARG A C 1
ATOM 835 O O . ARG A 1 107 ? -5.319 -12.011 0.043 1.00 93.69 107 ARG A O 1
ATOM 842 N N . ARG A 1 108 ? -5.283 -12.308 2.266 1.00 90.00 108 ARG A N 1
ATOM 843 C CA . ARG A 1 108 ? -6.609 -12.947 2.359 1.00 90.00 108 ARG A CA 1
ATOM 844 C C . ARG A 1 108 ? -7.762 -12.013 1.970 1.00 90.00 108 ARG A C 1
ATOM 846 O O . ARG A 1 108 ? -8.814 -12.502 1.601 1.00 90.00 108 ARG A O 1
ATOM 853 N N . VAL A 1 109 ? -7.553 -10.698 2.072 1.00 90.25 109 VAL A N 1
ATOM 854 C CA . VAL A 1 109 ? -8.524 -9.663 1.689 1.00 90.25 109 VAL A CA 1
ATOM 855 C C . VAL A 1 109 ? -8.263 -9.197 0.260 1.00 90.25 109 VAL A C 1
ATOM 857 O O . VAL A 1 109 ? -9.198 -9.078 -0.516 1.00 90.25 109 VAL A O 1
ATOM 860 N N . THR A 1 110 ? -6.999 -8.971 -0.112 1.00 91.88 110 THR A N 1
ATOM 861 C CA . THR A 1 110 ? -6.656 -8.501 -1.465 1.00 91.88 110 THR A CA 1
ATOM 862 C C . THR A 1 110 ? -6.824 -9.568 -2.541 1.00 91.88 110 THR A C 1
ATOM 864 O O . THR A 1 110 ? -6.867 -9.222 -3.708 1.00 91.88 110 THR A O 1
ATOM 867 N N . GLY A 1 111 ? -6.839 -10.864 -2.211 1.00 89.75 111 GLY A N 1
ATOM 868 C CA . GLY A 1 111 ? -6.985 -11.936 -3.206 1.00 89.75 111 GLY A CA 1
ATOM 869 C C . GLY A 1 111 ? -5.809 -12.065 -4.187 1.00 89.75 111 GLY A C 1
ATOM 870 O O . GLY A 1 111 ? -5.893 -12.800 -5.170 1.00 89.75 111 GLY A O 1
ATOM 871 N N . LEU A 1 112 ? -4.689 -11.377 -3.940 1.00 92.81 112 LEU A N 1
ATOM 872 C CA . LEU A 1 112 ? -3.510 -11.448 -4.800 1.00 92.81 112 LEU A CA 1
ATOM 873 C C . LEU A 1 112 ? -2.725 -12.751 -4.606 1.00 92.81 112 LEU A C 1
ATOM 875 O O . LEU A 1 112 ? -2.640 -13.327 -3.513 1.00 92.81 112 LEU A O 1
ATOM 879 N N . CYS A 1 113 ? -2.037 -13.179 -5.666 1.00 92.81 113 CYS A N 1
ATOM 880 C CA . CYS A 1 113 ? -1.049 -14.244 -5.558 1.00 92.81 113 CYS A CA 1
ATOM 881 C C . CYS A 1 113 ? 0.155 -13.777 -4.718 1.00 92.81 113 CYS A C 1
ATOM 883 O O . CYS A 1 113 ? 0.439 -12.584 -4.588 1.00 92.81 113 CYS A O 1
ATOM 885 N N . ARG A 1 114 ? 0.898 -14.720 -4.123 1.00 93.44 114 ARG A N 1
ATOM 886 C CA . ARG A 1 114 ? 1.996 -14.407 -3.184 1.00 93.44 114 ARG A CA 1
ATOM 887 C C . ARG A 1 114 ? 3.058 -13.484 -3.796 1.00 93.44 114 ARG A C 1
ATOM 889 O O . ARG A 1 114 ? 3.557 -12.591 -3.113 1.00 93.44 114 ARG A O 1
ATOM 896 N N . ARG A 1 115 ? 3.388 -13.693 -5.075 1.00 92.88 115 ARG A N 1
ATOM 897 C CA . ARG A 1 115 ? 4.370 -12.883 -5.808 1.00 92.88 115 ARG A CA 1
ATOM 898 C C . ARG A 1 115 ? 3.866 -11.457 -6.031 1.00 92.88 115 ARG A C 1
ATOM 900 O O . ARG A 1 115 ? 4.600 -10.524 -5.714 1.00 92.88 115 ARG A O 1
ATOM 907 N N . GLN A 1 116 ? 2.623 -11.289 -6.489 1.00 94.00 116 GLN A N 1
ATOM 908 C CA . GLN A 1 116 ? 2.041 -9.961 -6.707 1.00 94.00 116 GLN A CA 1
ATOM 909 C C . GLN A 1 116 ? 1.825 -9.211 -5.398 1.00 94.00 116 GLN A C 1
ATOM 911 O O . GLN A 1 116 ? 2.194 -8.048 -5.313 1.00 94.00 116 GLN A O 1
ATOM 916 N N . GLN A 1 117 ? 1.361 -9.879 -4.336 1.00 95.88 117 GLN A N 1
ATOM 917 C CA . GLN A 1 117 ? 1.270 -9.255 -3.013 1.00 95.88 117 GLN A CA 1
ATOM 918 C C . GLN A 1 117 ? 2.631 -8.690 -2.579 1.00 95.88 117 GLN A C 1
ATOM 920 O O . GLN A 1 117 ? 2.704 -7.552 -2.126 1.00 95.88 117 GLN A O 1
ATOM 925 N N . LYS A 1 118 ? 3.723 -9.448 -2.762 1.00 95.25 118 LYS A N 1
ATOM 926 C CA . LYS A 1 118 ? 5.078 -8.972 -2.446 1.00 95.25 118 LYS A CA 1
ATOM 927 C C . LYS A 1 118 ? 5.499 -7.790 -3.332 1.00 95.25 118 LYS A C 1
ATOM 929 O O . LYS A 1 118 ? 6.059 -6.834 -2.795 1.00 95.25 118 LYS A O 1
ATOM 934 N N . LYS A 1 119 ? 5.218 -7.834 -4.646 1.00 95.38 119 LYS A N 1
ATOM 935 C CA . LYS A 1 119 ? 5.493 -6.727 -5.587 1.00 95.38 119 LYS A CA 1
ATOM 936 C C . LYS A 1 119 ? 4.759 -5.460 -5.135 1.00 95.38 119 LYS A C 1
ATOM 938 O O . LYS A 1 119 ? 5.403 -4.454 -4.858 1.00 95.38 119 LYS A O 1
ATOM 943 N N . VAL A 1 120 ? 3.441 -5.545 -4.949 1.00 96.38 120 VAL A N 1
ATOM 944 C CA . VAL A 1 120 ? 2.571 -4.427 -4.544 1.00 96.38 120 VAL A CA 1
ATOM 945 C C . VAL A 1 120 ? 2.965 -3.866 -3.182 1.00 96.38 120 VAL A C 1
ATOM 947 O O . VAL A 1 120 ? 3.117 -2.657 -3.056 1.00 96.38 120 VAL A O 1
ATOM 950 N N . SER A 1 121 ? 3.229 -4.705 -2.174 1.00 96.38 121 SER A N 1
ATOM 951 C CA . SER A 1 121 ? 3.695 -4.216 -0.867 1.00 96.38 121 SER A CA 1
ATOM 952 C C . SER A 1 121 ? 4.996 -3.414 -0.972 1.00 96.38 121 SER A C 1
ATOM 954 O O . SER A 1 121 ? 5.161 -2.408 -0.278 1.00 96.38 121 SER A O 1
ATOM 956 N N . LYS A 1 122 ? 5.921 -3.823 -1.851 1.00 96.44 122 LYS A N 1
ATOM 957 C CA . LYS A 1 122 ? 7.162 -3.075 -2.071 1.00 96.44 122 LYS A CA 1
ATOM 958 C C . LYS A 1 122 ? 6.910 -1.770 -2.829 1.00 96.44 122 LYS A C 1
ATOM 960 O O . LYS A 1 122 ? 7.447 -0.752 -2.405 1.00 96.44 122 LYS A O 1
ATOM 965 N N . MET A 1 123 ? 6.054 -1.784 -3.852 1.00 96.12 123 MET A N 1
ATOM 966 C CA . MET A 1 123 ? 5.656 -0.582 -4.599 1.00 96.12 123 MET A CA 1
ATOM 967 C C . MET A 1 123 ? 4.966 0.450 -3.705 1.00 96.12 123 MET A C 1
ATOM 969 O O . MET A 1 123 ? 5.343 1.614 -3.736 1.00 96.12 123 MET A O 1
ATOM 973 N N . VAL A 1 124 ? 4.051 0.034 -2.823 1.00 96.69 124 VAL A N 1
ATOM 974 C CA . VAL A 1 124 ? 3.437 0.937 -1.832 1.00 96.69 124 VAL A CA 1
ATOM 975 C C . VAL A 1 124 ? 4.490 1.519 -0.891 1.00 96.69 124 VAL A C 1
ATOM 977 O O . VAL A 1 124 ? 4.489 2.718 -0.628 1.00 96.69 124 VAL A O 1
ATOM 980 N N . THR A 1 125 ? 5.436 0.700 -0.422 1.00 94.62 125 THR A N 1
ATOM 981 C CA . THR A 1 125 ? 6.526 1.190 0.438 1.00 94.62 125 THR A CA 1
ATOM 982 C C . THR A 1 125 ? 7.392 2.227 -0.287 1.00 94.62 125 THR A C 1
ATOM 984 O O . THR A 1 125 ? 7.806 3.215 0.318 1.00 94.62 125 THR A O 1
ATOM 987 N N . MET A 1 126 ? 7.682 2.006 -1.573 1.00 96.00 126 MET A N 1
ATOM 988 C CA . MET A 1 126 ? 8.411 2.954 -2.420 1.00 96.00 126 MET A CA 1
ATOM 989 C C . MET A 1 126 ? 7.612 4.253 -2.590 1.00 96.00 126 MET A C 1
ATOM 991 O O . MET A 1 126 ? 8.141 5.321 -2.299 1.00 96.00 126 MET A O 1
ATOM 995 N N . ALA A 1 127 ? 6.326 4.166 -2.937 1.00 95.94 127 ALA A N 1
ATOM 996 C CA . ALA A 1 127 ? 5.432 5.312 -3.110 1.00 95.94 127 ALA A CA 1
ATOM 997 C C . ALA A 1 127 ? 5.305 6.167 -1.835 1.00 95.94 127 ALA A C 1
ATOM 999 O O . ALA A 1 127 ? 5.379 7.395 -1.882 1.00 95.94 127 ALA A O 1
ATOM 1000 N N . GLN A 1 128 ? 5.171 5.526 -0.671 1.00 92.50 128 GLN A N 1
ATOM 1001 C CA . GLN A 1 128 ? 5.111 6.211 0.623 1.00 92.50 128 GLN A CA 1
ATOM 1002 C C . GLN A 1 128 ? 6.420 6.930 0.956 1.00 92.50 128 GLN A C 1
ATOM 1004 O O . GLN A 1 128 ? 6.394 8.074 1.409 1.00 92.50 128 GLN A O 1
ATOM 1009 N N . LYS A 1 129 ? 7.569 6.288 0.708 1.00 91.00 129 LYS A N 1
ATOM 1010 C CA . LYS A 1 129 ? 8.889 6.899 0.934 1.00 91.00 129 LYS A CA 1
ATOM 1011 C C . LYS A 1 129 ? 9.165 8.054 -0.027 1.00 91.00 129 LYS A C 1
ATOM 1013 O O . LYS A 1 129 ? 9.690 9.073 0.412 1.00 91.00 129 LYS A O 1
ATOM 1018 N N . ALA A 1 130 ? 8.737 7.917 -1.280 1.00 92.50 130 ALA A N 1
ATOM 1019 C CA . ALA A 1 130 ? 8.788 8.973 -2.286 1.00 92.50 130 ALA A CA 1
ATOM 1020 C C . ALA A 1 130 ? 7.831 10.143 -1.977 1.00 92.50 130 ALA A C 1
ATOM 1022 O O . ALA A 1 130 ? 7.943 11.203 -2.577 1.00 92.50 130 ALA A O 1
ATOM 1023 N N . GLY A 1 131 ? 6.909 9.984 -1.018 1.00 90.75 131 GLY A N 1
ATOM 1024 C CA . GLY A 1 131 ? 5.967 11.033 -0.624 1.00 90.75 131 GLY A CA 1
ATOM 1025 C C . GLY A 1 131 ? 4.744 11.154 -1.535 1.00 90.75 131 GLY A C 1
ATOM 1026 O O . GLY A 1 131 ? 4.048 12.159 -1.471 1.00 90.75 131 GLY A O 1
ATOM 1027 N N . LEU A 1 132 ? 4.439 10.135 -2.341 1.00 93.19 132 LEU A N 1
ATOM 1028 C CA . LEU A 1 132 ? 3.303 10.149 -3.269 1.00 93.19 132 LEU A CA 1
ATOM 1029 C C . LEU A 1 132 ? 1.954 9.838 -2.583 1.00 93.19 132 LEU A C 1
ATOM 1031 O O . LEU A 1 132 ? 0.895 10.102 -3.141 1.00 93.19 132 LEU A O 1
ATOM 1035 N N . MET A 1 133 ? 1.975 9.276 -1.366 1.00 92.12 133 MET A N 1
ATOM 1036 C CA . MET A 1 133 ? 0.788 8.788 -0.635 1.00 92.12 133 MET A CA 1
ATOM 1037 C C . MET A 1 133 ? 0.607 9.458 0.741 1.00 92.12 133 MET A C 1
ATOM 1039 O O . MET A 1 133 ? 0.281 8.792 1.723 1.00 92.12 133 MET A O 1
ATOM 1043 N N . ILE A 1 134 ? 0.830 10.774 0.844 1.00 87.06 134 ILE A N 1
ATOM 1044 C CA . ILE A 1 134 ? 0.810 11.504 2.135 1.00 87.06 134 ILE A CA 1
ATOM 1045 C C . ILE A 1 134 ? -0.585 11.509 2.788 1.00 87.06 134 ILE A C 1
ATOM 1047 O O . ILE A 1 134 ? -0.696 11.486 4.016 1.00 87.06 134 ILE A O 1
ATOM 1051 N N . ASN A 1 135 ? -1.648 11.471 1.982 1.00 86.94 135 ASN A N 1
ATOM 1052 C CA . ASN A 1 135 ? -3.034 11.526 2.460 1.00 86.94 135 ASN A CA 1
A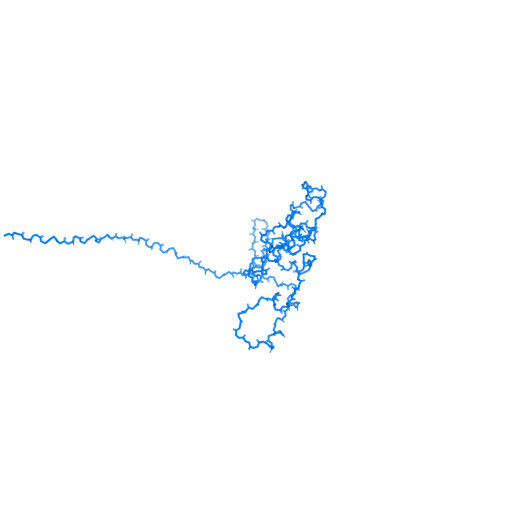TOM 1053 C C . ASN A 1 135 ? -3.432 10.319 3.321 1.00 86.94 135 ASN A C 1
ATOM 1055 O O . ASN A 1 135 ? -4.331 10.436 4.143 1.00 86.94 135 ASN A O 1
ATOM 1059 N N . LEU A 1 136 ? -2.743 9.187 3.161 1.00 86.62 136 LEU A N 1
ATOM 1060 C CA . LEU A 1 136 ? -3.022 7.931 3.860 1.00 86.62 136 LEU A CA 1
ATOM 1061 C C . LEU A 1 136 ? -2.168 7.771 5.126 1.00 86.62 136 LEU A C 1
ATOM 1063 O O . LEU A 1 136 ? -1.947 6.662 5.580 1.00 86.62 136 LEU A O 1
ATOM 1067 N N . THR A 1 137 ? -1.582 8.839 5.665 1.00 85.19 137 THR A N 1
ATOM 1068 C CA . THR A 1 137 ? -0.771 8.739 6.888 1.00 85.19 137 THR A CA 1
ATOM 1069 C C . THR A 1 137 ? -1.644 8.891 8.137 1.00 85.19 137 THR A C 1
ATOM 1071 O O . THR A 1 137 ? -2.588 9.686 8.122 1.00 85.19 137 THR A O 1
ATOM 1074 N N . PRO A 1 138 ? -1.348 8.165 9.234 1.00 86.31 138 PRO A N 1
ATOM 1075 C CA . PRO A 1 138 ? -2.099 8.303 10.476 1.00 86.31 138 PRO A CA 1
ATOM 1076 C C . PRO A 1 138 ? -1.946 9.718 11.044 1.00 86.31 138 PRO A C 1
ATOM 1078 O O . PRO A 1 138 ? -0.951 10.400 10.790 1.00 86.31 138 PRO A O 1
ATOM 1081 N N . SER A 1 139 ? -2.910 10.151 11.860 1.00 85.81 139 SER A N 1
ATOM 1082 C CA . SER A 1 139 ? -2.989 11.542 12.336 1.00 85.81 139 SER A CA 1
ATOM 1083 C C . SER A 1 139 ? -1.736 12.034 13.070 1.00 85.81 139 SER A C 1
ATOM 1085 O O . SER A 1 139 ? -1.445 13.224 13.044 1.00 85.81 139 SER A O 1
ATOM 1087 N N . TYR A 1 140 ? -0.987 11.142 13.722 1.00 84.94 140 TYR A N 1
ATOM 1088 C CA . TYR A 1 140 ? 0.222 11.507 14.466 1.00 84.94 140 TYR A CA 1
ATOM 1089 C C . TYR A 1 140 ? 1.465 11.685 13.570 1.00 84.94 140 TYR A C 1
ATOM 1091 O O . TYR A 1 140 ? 2.521 12.114 14.045 1.00 84.94 140 TYR A O 1
ATOM 1099 N N . CYS A 1 141 ? 1.395 11.325 12.284 1.00 82.00 141 CYS A N 1
ATOM 1100 C CA . CYS A 1 141 ? 2.537 11.437 11.384 1.00 82.00 141 CYS A CA 1
ATOM 1101 C C . CYS A 1 141 ? 2.793 12.893 10.976 1.00 82.00 141 CYS A C 1
ATOM 1103 O O . CYS A 1 141 ? 1.915 13.591 10.477 1.00 82.00 141 CYS A O 1
ATOM 1105 N N . LYS A 1 142 ? 4.056 13.320 11.094 1.00 80.25 142 LYS A N 1
ATOM 1106 C CA . LYS A 1 142 ? 4.540 14.605 10.574 1.00 80.25 142 LYS A CA 1
ATOM 1107 C C . LYS A 1 142 ? 4.518 14.573 9.040 1.00 80.25 142 LYS A C 1
ATOM 1109 O O . LYS A 1 142 ? 5.418 14.001 8.417 1.00 80.25 142 LYS A O 1
ATOM 1114 N N . LYS A 1 143 ? 3.467 15.143 8.441 1.00 81.75 143 LYS A N 1
ATOM 1115 C CA . LYS A 1 143 ? 3.277 15.198 6.979 1.00 81.75 143 LYS A CA 1
ATOM 1116 C C . LYS A 1 143 ? 4.339 16.076 6.311 1.00 81.75 143 LYS A C 1
ATOM 1118 O O . LYS A 1 143 ? 4.851 15.703 5.253 1.00 81.75 143 LYS A O 1
ATOM 1123 N N . ASP A 1 144 ? 4.745 17.147 6.992 1.00 85.62 144 ASP A N 1
ATOM 1124 C CA . ASP A 1 144 ? 5.735 18.111 6.517 1.00 85.62 144 ASP A CA 1
ATOM 1125 C C . ASP A 1 144 ? 7.117 17.472 6.295 1.00 85.62 144 ASP A C 1
ATOM 1127 O O . ASP A 1 144 ? 7.736 16.982 7.249 1.00 85.62 144 ASP A O 1
ATOM 1131 N N . PRO A 1 145 ? 7.667 17.512 5.064 1.00 83.75 145 PRO A N 1
ATOM 1132 C CA . PRO A 1 145 ? 8.966 16.914 4.753 1.00 83.75 145 PRO A CA 1
ATOM 1133 C C . PRO A 1 145 ? 10.117 17.478 5.593 1.00 83.75 145 PRO A C 1
ATOM 1135 O O . PRO A 1 145 ? 10.992 16.728 6.021 1.00 83.75 145 PRO A O 1
ATOM 1138 N N . LYS A 1 146 ? 10.092 18.786 5.887 1.00 85.44 146 LYS A N 1
ATOM 1139 C CA . LYS A 1 146 ? 11.140 19.485 6.656 1.00 85.44 146 LYS A CA 1
ATOM 1140 C C . LYS A 1 146 ? 11.254 18.990 8.099 1.00 85.44 146 LYS A C 1
ATOM 1142 O O . LYS A 1 146 ? 12.338 19.031 8.669 1.00 85.44 146 LYS A O 1
ATOM 1147 N N . LEU A 1 147 ? 10.155 18.496 8.671 1.00 87.62 147 LEU A N 1
ATOM 1148 C CA . LEU A 1 147 ? 10.103 17.999 10.047 1.00 87.62 147 LEU A CA 1
ATOM 1149 C C . LEU A 1 147 ? 10.517 16.522 10.163 1.00 87.62 147 LEU A C 1
ATOM 1151 O O . LEU A 1 147 ? 10.510 15.960 11.265 1.00 87.62 147 LEU A O 1
ATOM 1155 N N . ARG A 1 148 ? 10.847 15.863 9.042 1.00 86.06 148 ARG A N 1
ATOM 1156 C CA . ARG A 1 148 ? 11.264 14.458 9.026 1.00 86.06 148 ARG A CA 1
ATOM 1157 C C . ARG A 1 148 ? 12.719 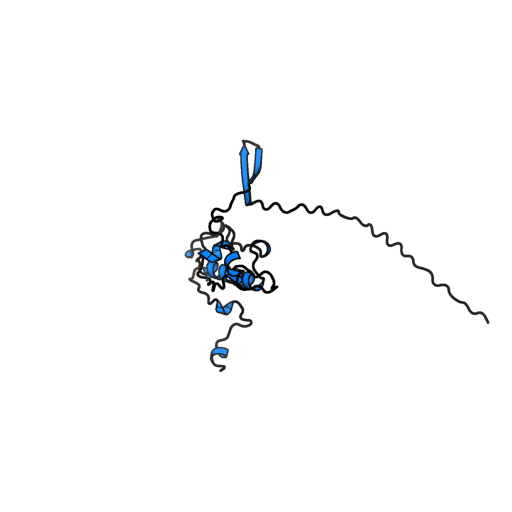14.301 9.458 1.00 86.06 148 ARG A C 1
ATOM 1159 O O . ARG A 1 148 ? 13.585 15.119 9.169 1.00 86.06 148 ARG A O 1
ATOM 1166 N N . TYR A 1 149 ? 12.988 13.180 10.118 1.00 88.81 149 TYR A N 1
ATOM 1167 C CA . TYR A 1 149 ? 14.308 12.852 10.643 1.00 88.81 149 TYR A CA 1
ATOM 1168 C C . TYR A 1 149 ? 15.336 12.562 9.534 1.00 88.81 149 TYR A C 1
ATOM 1170 O O . TYR A 1 149 ? 15.094 11.731 8.652 1.00 88.81 149 TYR A O 1
ATOM 1178 N N . ALA A 1 150 ? 16.513 13.187 9.648 1.00 91.12 150 ALA A N 1
ATOM 1179 C CA . ALA A 1 150 ? 17.713 12.920 8.852 1.00 91.12 150 ALA A CA 1
ATOM 1180 C C . ALA A 1 150 ? 17.446 12.861 7.335 1.00 91.12 150 ALA A C 1
ATOM 1182 O O . ALA A 1 150 ? 16.934 13.815 6.757 1.00 91.12 150 ALA A O 1
ATOM 1183 N N . TYR A 1 151 ? 17.794 11.750 6.682 1.00 88.81 151 TYR A N 1
ATOM 1184 C CA . TYR A 1 151 ? 17.709 11.591 5.230 1.00 88.81 151 TYR A CA 1
ATOM 1185 C C . TYR A 1 151 ? 16.269 11.523 4.693 1.00 88.81 151 TYR A C 1
ATOM 1187 O O . TYR A 1 151 ? 16.054 11.699 3.498 1.00 88.81 151 TYR A O 1
ATOM 1195 N N . LYS A 1 152 ? 15.264 11.302 5.554 1.00 86.94 152 LYS A N 1
ATOM 1196 C CA . LYS A 1 152 ? 13.851 11.174 5.142 1.00 86.94 152 LYS A CA 1
ATOM 1197 C C . LYS A 1 152 ? 13.222 12.494 4.684 1.00 86.94 152 LYS A C 1
ATOM 1199 O O . LYS A 1 152 ? 12.098 12.478 4.182 1.00 86.94 152 LYS A O 1
ATOM 1204 N N . LYS A 1 153 ? 13.905 13.619 4.916 1.00 89.62 153 LYS A N 1
ATOM 1205 C CA . LYS A 1 153 ? 13.488 14.956 4.470 1.00 89.62 153 LYS A CA 1
ATOM 1206 C C . LYS A 1 153 ? 13.784 15.215 2.991 1.00 89.62 153 LYS A C 1
ATOM 1208 O O . LYS A 1 153 ? 13.202 16.125 2.416 1.00 89.62 153 LYS A O 1
ATOM 1213 N N . PHE A 1 154 ? 14.698 14.449 2.399 1.00 91.00 154 PHE A N 1
ATOM 1214 C CA . PHE A 1 154 ? 15.100 14.617 1.008 1.00 91.00 154 PHE A CA 1
ATOM 1215 C C . PHE A 1 154 ? 14.190 13.818 0.073 1.00 91.00 154 PHE A C 1
ATOM 1217 O O . PHE A 1 154 ? 13.613 12.802 0.469 1.00 91.00 154 PHE A O 1
ATOM 1224 N N . ASN A 1 155 ? 14.085 14.272 -1.175 1.00 91.69 155 ASN A N 1
ATOM 1225 C CA . ASN A 1 155 ? 13.349 13.555 -2.210 1.00 91.69 155 ASN A CA 1
ATOM 1226 C C . ASN A 1 155 ? 14.023 12.204 -2.471 1.00 91.69 155 ASN A C 1
ATOM 1228 O O . ASN A 1 155 ? 15.244 12.124 -2.600 1.00 91.69 155 ASN A O 1
ATOM 1232 N N . THR A 1 156 ? 13.222 11.141 -2.536 1.00 90.88 156 THR A N 1
ATOM 1233 C CA . THR A 1 156 ? 13.704 9.784 -2.810 1.00 90.88 156 THR A CA 1
ATOM 1234 C C . THR A 1 156 ? 12.941 9.199 -3.984 1.00 90.88 156 THR A C 1
ATOM 1236 O O . THR A 1 156 ? 11.725 9.353 -4.075 1.00 90.88 156 THR A O 1
ATOM 1239 N N . TYR A 1 157 ? 13.670 8.527 -4.868 1.00 90.25 157 TYR A N 1
ATOM 1240 C CA . TYR A 1 157 ? 13.148 7.892 -6.075 1.00 90.25 157 TYR A CA 1
ATOM 1241 C C . TYR A 1 157 ? 13.573 6.423 -6.083 1.00 90.25 157 TYR A C 1
ATOM 1243 O O . TYR A 1 157 ? 14.583 6.066 -5.467 1.00 90.25 157 TYR A O 1
ATOM 1251 N N . PHE A 1 158 ? 12.792 5.566 -6.736 1.00 92.56 158 PHE A N 1
ATOM 1252 C CA . PHE A 1 158 ? 13.012 4.123 -6.719 1.00 92.56 158 PHE A CA 1
ATOM 1253 C C . PHE A 1 158 ? 12.912 3.522 -8.115 1.00 92.56 158 PHE A C 1
ATOM 1255 O O . PHE A 1 158 ? 12.014 3.865 -8.873 1.00 92.56 158 PHE A O 1
ATOM 1262 N N . ASP A 1 159 ? 13.772 2.543 -8.386 1.00 91.19 159 ASP A N 1
ATOM 1263 C CA . ASP A 1 159 ? 13.662 1.687 -9.564 1.00 91.19 159 ASP A CA 1
ATOM 1264 C C . ASP A 1 159 ? 12.923 0.395 -9.201 1.00 91.19 159 ASP A C 1
ATOM 1266 O O . ASP A 1 159 ? 13.377 -0.381 -8.347 1.00 91.19 159 ASP A O 1
ATOM 1270 N N . GLU A 1 160 ? 11.808 0.094 -9.870 1.00 88.88 160 GLU A N 1
ATOM 1271 C CA . GLU A 1 160 ? 10.988 -1.091 -9.564 1.00 88.88 160 GLU A CA 1
ATOM 1272 C C . GLU A 1 160 ? 11.690 -2.405 -9.920 1.00 88.88 160 GLU A C 1
ATOM 1274 O O . GLU A 1 160 ? 11.420 -3.453 -9.326 1.00 88.88 160 GLU A O 1
ATOM 1279 N N . LYS A 1 161 ? 12.650 -2.354 -10.849 1.00 88.19 161 LYS A N 1
ATOM 1280 C CA . LYS A 1 161 ? 13.474 -3.508 -11.243 1.00 88.19 161 LYS A CA 1
ATOM 1281 C C . LYS A 1 161 ? 14.233 -4.108 -10.050 1.00 88.19 161 LYS A C 1
ATOM 1283 O O . LYS A 1 161 ? 14.521 -5.303 -10.038 1.00 88.19 161 LYS A O 1
ATOM 1288 N N . THR A 1 162 ? 14.476 -3.314 -9.004 1.00 87.19 162 THR A N 1
ATOM 1289 C CA . THR A 1 162 ? 15.209 -3.735 -7.799 1.00 87.19 162 THR A CA 1
ATOM 1290 C C . THR A 1 162 ? 14.421 -4.657 -6.861 1.00 87.19 162 THR A C 1
ATOM 1292 O O . THR A 1 162 ? 15.015 -5.312 -6.004 1.00 87.19 162 THR A O 1
ATOM 1295 N N . ILE A 1 163 ? 13.094 -4.771 -7.010 1.00 87.38 163 ILE A N 1
ATOM 1296 C CA . ILE A 1 163 ? 12.209 -5.434 -6.028 1.00 87.38 163 ILE A CA 1
ATOM 1297 C C . ILE A 1 163 ? 12.560 -6.913 -5.792 1.00 87.38 163 ILE A C 1
ATOM 1299 O O . ILE A 1 163 ? 12.474 -7.397 -4.659 1.00 87.38 163 ILE A O 1
ATOM 1303 N N . PHE A 1 164 ? 12.918 -7.640 -6.853 1.00 87.19 164 PHE A N 1
ATOM 1304 C CA . PHE A 1 164 ? 13.205 -9.080 -6.800 1.00 87.19 164 PHE A CA 1
ATOM 1305 C C . PHE A 1 164 ? 14.690 -9.413 -6.968 1.00 87.19 164 PHE A C 1
ATOM 1307 O O . PHE A 1 164 ? 15.037 -10.588 -7.087 1.00 87.19 164 PHE A O 1
ATOM 1314 N N . MET A 1 165 ? 15.572 -8.411 -6.950 1.00 85.25 165 MET A N 1
ATOM 1315 C CA . MET A 1 165 ? 17.007 -8.653 -7.043 1.00 85.25 165 MET A CA 1
ATOM 1316 C C . MET A 1 165 ? 17.495 -9.406 -5.803 1.00 85.25 165 MET A C 1
ATOM 1318 O O . MET A 1 165 ? 17.248 -8.997 -4.669 1.00 85.25 165 MET A O 1
ATOM 1322 N N . LYS A 1 166 ? 18.194 -10.524 -6.023 1.00 78.50 166 LYS A N 1
ATOM 1323 C CA . LYS A 1 166 ? 18.796 -11.319 -4.940 1.00 78.50 166 LYS A CA 1
ATOM 1324 C C . LYS A 1 166 ? 20.019 -10.619 -4.337 1.00 78.50 166 LYS A C 1
ATOM 1326 O O . LYS A 1 166 ? 20.304 -10.795 -3.158 1.00 78.50 166 LYS A O 1
ATOM 1331 N N . ARG A 1 167 ? 20.715 -9.822 -5.150 1.00 83.19 167 ARG A N 1
ATOM 1332 C CA . ARG A 1 167 ? 21.880 -9.016 -4.785 1.00 83.19 167 ARG A CA 1
ATOM 1333 C C . ARG A 1 167 ? 21.799 -7.669 -5.503 1.00 83.19 167 ARG A C 1
ATOM 1335 O O . ARG A 1 167 ? 21.418 -7.630 -6.670 1.00 83.19 167 ARG A O 1
ATOM 1342 N N . ILE A 1 168 ? 22.142 -6.593 -4.798 1.00 78.25 168 ILE A N 1
ATOM 1343 C CA . ILE A 1 168 ? 22.286 -5.260 -5.392 1.00 78.25 168 ILE A CA 1
ATOM 1344 C C . ILE A 1 168 ? 23.629 -5.238 -6.142 1.00 78.25 168 ILE A C 1
ATOM 1346 O O . ILE A 1 168 ? 24.623 -5.655 -5.546 1.00 78.25 168 ILE A O 1
ATOM 1350 N N . PRO A 1 169 ? 23.676 -4.820 -7.420 1.00 79.25 169 PRO A N 1
ATOM 1351 C CA . PRO A 1 169 ? 24.924 -4.740 -8.165 1.00 79.25 169 PRO A CA 1
ATOM 1352 C C . PRO A 1 169 ? 25.830 -3.696 -7.523 1.00 79.25 169 PRO A C 1
ATOM 1354 O O . PRO A 1 169 ? 25.406 -2.559 -7.301 1.00 79.25 169 PRO A O 1
ATOM 1357 N N . ASP A 1 170 ? 27.072 -4.075 -7.246 1.00 79.62 170 ASP A N 1
ATOM 1358 C CA . ASP A 1 170 ? 28.064 -3.127 -6.752 1.00 79.62 170 ASP A CA 1
ATOM 1359 C C . ASP A 1 170 ? 28.705 -2.381 -7.928 1.00 79.62 170 ASP A C 1
ATOM 1361 O O . ASP A 1 170 ? 28.683 -2.835 -9.074 1.00 79.62 170 ASP A O 1
ATOM 1365 N N . GLN A 1 171 ? 29.383 -1.264 -7.654 1.00 80.75 171 GLN A N 1
ATOM 1366 C CA . GLN A 1 171 ? 30.116 -0.512 -8.684 1.00 80.75 171 GLN A CA 1
ATOM 1367 C C . GLN A 1 171 ? 31.162 -1.370 -9.423 1.00 80.75 171 GLN A C 1
ATOM 1369 O O . GLN A 1 171 ? 31.471 -1.115 -10.584 1.00 80.75 171 GLN A O 1
ATOM 1374 N N . ARG A 1 172 ? 31.649 -2.435 -8.772 1.00 80.69 172 ARG A N 1
ATOM 1375 C CA . ARG A 1 172 ? 32.561 -3.441 -9.339 1.00 80.69 172 ARG A CA 1
ATOM 1376 C C . ARG A 1 172 ? 31.891 -4.388 -10.339 1.00 80.69 172 ARG A C 1
ATOM 1378 O O . ARG A 1 172 ? 32.572 -4.928 -11.202 1.00 80.69 172 ARG A O 1
ATOM 1385 N N . ASP A 1 173 ? 30.581 -4.594 -10.237 1.00 78.62 173 ASP A N 1
ATOM 1386 C CA . ASP A 1 173 ? 29.836 -5.472 -11.143 1.00 78.62 173 ASP A CA 1
ATOM 1387 C C . ASP A 1 173 ? 29.479 -4.757 -12.457 1.00 78.62 173 ASP A C 1
ATOM 1389 O O . ASP A 1 173 ? 29.263 -5.414 -13.468 1.00 78.62 173 ASP A O 1
ATOM 1393 N N . LYS A 1 174 ? 29.521 -3.414 -12.482 1.00 70.50 174 LYS A N 1
ATOM 1394 C CA . LYS A 1 174 ? 29.276 -2.582 -13.677 1.00 70.50 174 LYS A CA 1
ATOM 1395 C C . LYS A 1 174 ? 30.213 -2.901 -14.855 1.00 70.50 174 LYS A C 1
ATOM 1397 O O . LYS A 1 174 ? 29.869 -2.616 -15.996 1.00 70.50 174 LYS A O 1
ATOM 1402 N N . PHE A 1 175 ? 31.385 -3.474 -14.579 1.00 70.19 175 PHE A N 1
ATOM 1403 C CA . PHE A 1 175 ? 32.421 -3.774 -15.573 1.00 70.19 175 PHE A CA 1
ATOM 1404 C C . PHE A 1 175 ? 32.586 -5.267 -15.869 1.00 70.19 175 PHE A C 1
ATOM 1406 O O . PHE A 1 175 ? 33.413 -5.632 -16.703 1.00 70.19 175 PHE A O 1
ATOM 1413 N N . LYS A 1 176 ? 31.817 -6.137 -15.208 1.00 60.84 176 LYS A N 1
ATOM 1414 C CA . LYS A 1 176 ? 31.798 -7.562 -15.539 1.00 60.84 176 LYS A CA 1
ATOM 1415 C C . LYS A 1 176 ? 30.838 -7.745 -16.708 1.00 60.84 176 LYS A C 1
ATOM 1417 O O . LYS A 1 176 ? 29.626 -7.683 -16.517 1.00 60.84 176 LYS A O 1
ATOM 1422 N N . ARG A 1 177 ? 31.407 -7.851 -17.908 1.00 51.72 177 ARG A N 1
ATOM 1423 C CA . ARG A 1 177 ? 30.680 -8.307 -19.096 1.00 51.72 177 ARG A CA 1
ATOM 1424 C C . ARG A 1 177 ? 30.314 -9.775 -18.943 1.00 51.72 177 ARG A C 1
ATOM 1426 O O . ARG A 1 177 ? 31.164 -10.520 -18.408 1.00 51.72 177 ARG A O 1
#

=== Feature glossary ===
Each block in this record encodes a different view of the same protein. In brief:

Predicted aligned error. PAE(i, j) answers: if I align the predicted and true structures on residue i, how far off (in Å) do I expect residue j to be? A block-diagonal PAE matrix with low values on the blocks and high values off-diagonal is the signature of a multi-domain protein with confidently predicted domains but uncertain inter-domain orientation.

Contact-map, Ramachandran, and PAE plots. Plot images: a contact map (which residues are close in 3D, as an N×N binary image), a Ramachandran scatter (backbone torsion angles, revealing secondary-structure composition at a glance), and — for AlphaFold structures — a PAE heatmap (pairwise prediction confidence).

Backbone torsions (φ/ψ). φ (phi) and ψ (psi) are the two rotatable backbone dihedrals per residue: φ is the C(i-1)–N–Cα–C torsion, ψ is the N–Cα–C–N(i+1) torsion, both in degrees on (−180°, 180°]. α-helical residues cluster near (−60°, −45°); β-strand residues near (−120°, +130°). A Ramachandran plot is simply a scatter of (φ, ψ) for every residue.

Foldseek 3Di. A 3Di character summarizes, for each residue, the relative orientation of the Cα frame of its nearest spatial neighbor. Because it encodes fold topology rather than chemistry, 3Di alignments detect remote structural similarity that sequence alignment misses.

Radius of gyration, Cα contacts, bounding box. Three whole-structure scalars: the radius of gyration (RMS distance of Cα from centroid, in Å), the count of Cα–Cα contacts (pairs closer than 8 Å and separated by more than four residues in sequence — i.e. tertiary, not local, contacts), and the bounding-box dimensions. Together they distinguish compact globular folds from extended fibres or disordered chains.

Sequence. Sequence gives the chain of amino acids in standard one-letter code (A=alanine, C=cysteine, …, Y=tyrosine), read N→C. It is the only feature that is directly encoded by the gene; all structural features are derived from the folded form of this sequence.

mmCIF coordinates. Atomic coordinates in PDBx/mmCIF format — the same representation the Protein Data Bank distributes. Each line of the _atom_site loop places one backbone atom in Cartesian space (units: ångströms, origin: arbitrary).

Secondary structure (3-state, P-SEA). Three-state secondary structure (P-SEA) collapses the eight DSSP classes into helix (a), strand (b), and coil (c). P-SEA assigns these from Cα geometry alone — distances and angles — without requiring backbone oxygens, so it works on any Cα trace.

InterPro / GO / CATH / organism. Functional annotations link the protein to curated databases. InterPro entries identify conserved domains and families by matching the sequence against member-database signatures (Pfam, PROSITE, CDD, …). Gene Ontology (GO) terms describe molecular function, biological process, and cellular component in a controlled vocabulary. CATH places the structure in a hierarchical fold classification (Class/Architecture/Topology/Homologous-superfamily). The organism is the source species.

B-factor. B-factor (Debye–Waller factor) reflects atomic displacement in the crystal lattice. It is an experimental observable (units Å²), not a prediction; low values mean the atom is pinned down, high values mean it moves or is heterogeneous across the crystal.

Rendered structure images. Structure images are PyMOL renders from six orthogonal camera directions. Cartoon representation draws helices as coils and strands as arrows; sticks shows the backbone as bonds; surface shows the solvent-excluded envelope. Rainbow coloring maps sequence position to hue (blue→red, N→C); chain coloring assigns a distinct color per polypeptide.

Solvent-accessible surface area. Solvent-accessible surface area (SASA) is the area in Å² traced out by the centre of a 1.4 Å probe sphere (a water molecule) rolled over the protein's van der Waals surface (Shrake–Rupley / Lee–Richards construction). Buried residues have near-zero SASA; fully exposed residues can exceed 200 Å². The total SASA scales roughly with the number of surface residues.

Secondary structure (8-state, DSSP). The SS8 string is DSSP's per-residue secondary-structure call. α-helix (H) means an i→i+4 H-bond ladder; β-strand (E) means the residue participates in a β-sheet; 3₁₀ (G) and π (I) are tighter and wider helices; T/S are turns/bends; '-' is loop.

pLDDT. For AlphaFold models, the B-factor field carries pLDDT — the model's own estimate of local accuracy on a 0–100 scale. Regions with pLDDT<50 should be treated as essentially unmodeled; they often correspond to intrinsically disordered segments.

Nearest PDB structures. Nearest PDB neighbors are the top structural matches found by Foldseek when searching this structure against the entire Protein Data Bank. Each hit reports a TM-score (0 to 1; >0.5 almost always implies the same fold) and an E-value. These are *struct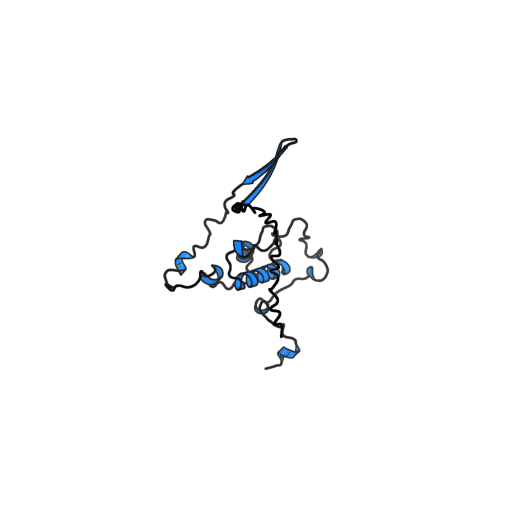ural* homologs — they may share no detectable sequence similarity.